Protein AF-A0A8D8LKY8-F1 (afdb_monomer_lite)

Foldseek 3Di:
DAEFEAAAPQLVCCVPPPDDDPVRYHYDDPVRDQLCRLVVQVVVCVVPVPDAYEYRYEQVSCVVNVVCLLVCLVVVPDHHYHYPYPQFSHRVQVCCVVPVVSPDDPGGHPPGDPVCVSCVVSVHDDDDDPDPVVVVVVVVDDDCPVVVPDDQPAAAEDQDEQVCVVVVLVVCLVSLHEYEYCYPDHDPVVVVSQVVSCVRHPYHYDPDVVVSLVVVVVCVVVCVVVCVVPDDDDDDDQPPCPPPPCPPPPSNVVVVVVVVVVVD

Structure (mmCIF, N/CA/C/O backbone):
data_AF-A0A8D8LKY8-F1
#
_entry.id   AF-A0A8D8LKY8-F1
#
loop_
_atom_site.group_PDB
_atom_site.id
_atom_site.type_symbol
_atom_site.label_atom_id
_atom_site.label_alt_id
_atom_site.label_comp_id
_atom_site.label_asym_id
_atom_site.label_entity_id
_atom_site.label_seq_id
_atom_site.pdbx_PDB_ins_code
_atom_site.Cartn_x
_atom_site.Cartn_y
_atom_site.Cartn_z
_atom_site.occupancy
_atom_site.B_iso_or_equiv
_atom_site.auth_seq_id
_atom_site.auth_comp_id
_atom_site.auth_asym_id
_atom_site.auth_atom_id
_atom_site.pdbx_PDB_model_num
ATOM 1 N N . MET A 1 1 ? -8.470 -10.002 8.553 1.00 77.50 1 MET A N 1
ATOM 2 C CA . MET A 1 1 ? -8.630 -8.814 7.687 1.00 77.50 1 MET A CA 1
ATOM 3 C C . MET A 1 1 ? -8.697 -9.350 6.279 1.00 77.50 1 MET A C 1
ATOM 5 O O . MET A 1 1 ? -7.936 -10.268 6.010 1.00 77.50 1 MET A O 1
ATOM 9 N N . PHE A 1 2 ? -9.614 -8.866 5.452 1.00 85.69 2 PHE A N 1
ATOM 10 C CA . PHE A 1 2 ? -9.678 -9.297 4.057 1.00 85.69 2 PHE A CA 1
ATOM 11 C C . PHE A 1 2 ? -8.857 -8.367 3.185 1.00 85.69 2 PHE A C 1
ATOM 13 O O . PHE A 1 2 ? -8.749 -7.172 3.475 1.00 85.69 2 PHE A O 1
ATOM 20 N N . ILE A 1 3 ? -8.289 -8.940 2.138 1.00 88.88 3 ILE A N 1
ATOM 21 C CA . ILE A 1 3 ? -7.486 -8.244 1.153 1.00 88.88 3 ILE A CA 1
ATOM 22 C C . ILE A 1 3 ? -8.145 -8.471 -0.186 1.00 88.88 3 ILE A C 1
ATOM 24 O O . ILE A 1 3 ? -8.463 -9.599 -0.555 1.00 88.88 3 ILE A O 1
ATOM 28 N N . THR A 1 4 ? -8.338 -7.375 -0.888 1.00 92.19 4 THR A N 1
ATOM 29 C CA . THR A 1 4 ? -8.791 -7.361 -2.267 1.00 92.19 4 THR A CA 1
ATOM 30 C C . THR A 1 4 ? -7.696 -6.746 -3.113 1.00 92.19 4 THR A C 1
ATOM 32 O O . THR A 1 4 ? -6.944 -5.886 -2.638 1.00 92.19 4 THR A O 1
ATOM 35 N N . THR A 1 5 ? -7.571 -7.216 -4.343 1.00 94.94 5 THR A N 1
ATOM 36 C CA . THR A 1 5 ? -6.607 -6.662 -5.288 1.00 94.94 5 THR A CA 1
ATOM 37 C C . THR A 1 5 ? -7.256 -6.448 -6.635 1.00 94.94 5 THR A C 1
ATOM 39 O O . THR A 1 5 ? -8.133 -7.208 -7.044 1.00 94.94 5 THR A O 1
ATOM 42 N N . ASP A 1 6 ? -6.800 -5.402 -7.308 1.00 96.62 6 ASP A N 1
ATOM 43 C CA . ASP A 1 6 ? -6.943 -5.289 -8.750 1.00 96.62 6 ASP A CA 1
ATOM 44 C C . ASP A 1 6 ? -5.876 -6.136 -9.463 1.00 96.62 6 ASP A C 1
ATOM 46 O O . ASP A 1 6 ? -5.170 -6.926 -8.834 1.00 96.62 6 ASP A O 1
ATOM 50 N N . VAL A 1 7 ? -5.778 -5.995 -10.784 1.00 96.31 7 VAL A N 1
ATOM 51 C CA . VAL A 1 7 ? -4.871 -6.780 -11.626 1.00 96.31 7 VAL A CA 1
ATOM 52 C C . VAL A 1 7 ? -3.692 -5.941 -12.108 1.00 96.31 7 VAL A C 1
ATOM 54 O O . VAL A 1 7 ? -3.860 -4.793 -12.524 1.00 96.31 7 VAL A O 1
ATOM 57 N N . GLY A 1 8 ? -2.488 -6.516 -12.033 1.00 91.44 8 GLY A N 1
ATOM 58 C CA . GLY A 1 8 ? -1.231 -5.894 -12.456 1.00 91.44 8 GLY A CA 1
ATOM 59 C C . GLY A 1 8 ? -0.054 -6.234 -11.536 1.00 91.44 8 GLY A C 1
ATOM 60 O O . GLY A 1 8 ? -0.109 -7.164 -10.739 1.00 91.44 8 GLY A O 1
ATOM 61 N N . GLN A 1 9 ? 1.034 -5.460 -11.598 1.00 85.00 9 GLN A N 1
ATOM 62 C CA . GLN A 1 9 ? 2.212 -5.694 -10.741 1.00 85.00 9 GLN A CA 1
ATOM 63 C C . GLN A 1 9 ? 1.884 -5.606 -9.243 1.00 85.00 9 GLN A C 1
ATOM 65 O O . GLN A 1 9 ? 2.374 -6.405 -8.448 1.00 85.00 9 GLN A O 1
ATOM 70 N N . HIS A 1 10 ? 1.010 -4.673 -8.856 1.00 81.81 10 HIS A N 1
ATOM 71 C CA . HIS A 1 10 ? 0.559 -4.513 -7.473 1.00 81.81 10 HIS A CA 1
ATOM 72 C C . HIS A 1 10 ? -0.128 -5.776 -6.924 1.00 81.81 10 HIS A C 1
ATOM 74 O O . HIS A 1 10 ? 0.041 -6.088 -5.748 1.00 81.81 10 HIS A O 1
ATOM 80 N N . GLN A 1 11 ? -0.842 -6.526 -7.771 1.00 92.25 11 GLN A N 1
ATOM 81 C CA . GLN A 1 11 ? -1.464 -7.810 -7.434 1.00 92.25 11 GLN A CA 1
ATOM 82 C C . GLN A 1 11 ? -0.403 -8.844 -7.048 1.00 92.25 11 GLN A C 1
ATOM 84 O O . GLN A 1 11 ? -0.504 -9.493 -6.008 1.00 92.25 11 GLN A O 1
ATOM 89 N N . MET A 1 12 ? 0.650 -8.955 -7.864 1.00 85.25 12 MET A N 1
ATOM 90 C CA . MET A 1 12 ? 1.754 -9.889 -7.632 1.00 85.25 12 MET A CA 1
ATOM 91 C C . MET A 1 12 ? 2.563 -9.497 -6.395 1.00 85.25 12 MET A C 1
ATOM 93 O O . MET A 1 12 ? 2.927 -10.355 -5.595 1.00 85.25 12 MET A O 1
ATOM 97 N N . PHE A 1 13 ? 2.797 -8.200 -6.180 1.00 79.19 13 PHE A N 1
ATOM 98 C CA . PHE A 1 13 ? 3.456 -7.718 -4.966 1.00 79.19 13 PHE A CA 1
ATOM 99 C C . PHE A 1 13 ? 2.623 -7.968 -3.711 1.00 79.19 13 PHE A C 1
ATOM 101 O O . PHE A 1 13 ? 3.180 -8.378 -2.694 1.00 79.19 13 PHE A O 1
ATOM 108 N N . ALA A 1 14 ? 1.303 -7.782 -3.775 1.00 75.75 14 ALA A N 1
ATOM 109 C CA . ALA A 1 14 ? 0.412 -8.138 -2.678 1.00 75.75 14 ALA A CA 1
ATOM 110 C C . ALA A 1 14 ? 0.494 -9.639 -2.364 1.00 75.75 14 ALA A C 1
ATOM 112 O O . ALA A 1 14 ? 0.669 -9.995 -1.203 1.00 75.75 14 ALA A O 1
ATOM 113 N N . ALA A 1 15 ? 0.445 -10.498 -3.387 1.00 81.56 15 ALA A N 1
ATOM 114 C CA . ALA A 1 15 ? 0.553 -11.948 -3.234 1.00 81.56 15 ALA A CA 1
ATOM 115 C C . ALA A 1 15 ? 1.904 -12.396 -2.648 1.00 81.56 15 ALA A C 1
ATOM 117 O O . ALA A 1 15 ? 1.945 -13.294 -1.813 1.00 81.56 15 ALA A O 1
ATOM 118 N N . LYS A 1 16 ? 3.008 -11.764 -3.066 1.00 75.06 16 LYS A N 1
ATOM 119 C CA . LYS A 1 16 ? 4.371 -12.157 -2.679 1.00 75.06 16 LYS A CA 1
ATOM 120 C C . LYS A 1 16 ? 4.791 -11.648 -1.301 1.00 75.06 16 LYS A C 1
ATOM 122 O O . LYS A 1 16 ? 5.491 -12.352 -0.582 1.00 75.06 16 LYS A O 1
ATOM 127 N N . TYR A 1 17 ? 4.430 -10.411 -0.957 1.00 71.25 17 TYR A N 1
ATOM 128 C CA . TYR A 1 17 ? 4.978 -9.729 0.223 1.00 71.25 17 TYR A CA 1
ATOM 129 C C . TYR A 1 17 ? 4.005 -9.619 1.392 1.00 71.25 17 TYR A C 1
ATOM 131 O O . TYR A 1 17 ? 4.436 -9.344 2.513 1.00 71.25 17 TYR A O 1
ATOM 139 N N . TYR A 1 18 ? 2.704 -9.799 1.166 1.00 57.59 18 TYR A N 1
ATOM 140 C CA . TYR A 1 18 ? 1.735 -9.756 2.248 1.00 57.59 18 TYR A CA 1
ATOM 141 C C . TYR A 1 18 ? 1.437 -11.166 2.752 1.00 57.59 18 TYR A C 1
ATOM 143 O O . TYR A 1 18 ? 0.961 -12.010 2.004 1.00 57.59 18 TYR A O 1
ATOM 151 N N . ASN A 1 19 ? 1.641 -11.405 4.047 1.00 62.03 19 ASN A N 1
ATOM 152 C CA . ASN A 1 19 ? 1.304 -12.689 4.650 1.00 62.03 19 ASN A CA 1
ATOM 153 C C . ASN A 1 19 ? -0.195 -12.726 5.003 1.00 62.03 19 ASN A C 1
ATOM 155 O O . ASN A 1 19 ? -0.637 -12.082 5.960 1.00 62.03 19 ASN A O 1
ATOM 159 N N . PHE A 1 20 ? -0.999 -13.426 4.203 1.00 66.12 20 PHE A N 1
ATOM 160 C CA . PHE A 1 20 ? -2.443 -13.569 4.403 1.00 66.12 20 PHE A CA 1
ATOM 161 C C . PHE A 1 20 ? -2.852 -15.033 4.561 1.00 66.12 20 PHE A C 1
ATOM 163 O O . PHE A 1 20 ? -2.254 -15.941 3.996 1.00 66.12 20 PHE A O 1
ATOM 170 N N . ASN A 1 21 ? -3.939 -15.264 5.299 1.00 71.44 21 ASN A N 1
ATOM 171 C CA . ASN A 1 21 ? -4.642 -16.541 5.225 1.00 71.44 21 ASN A CA 1
ATOM 172 C C . ASN A 1 21 ? -5.333 -16.623 3.853 1.00 71.44 21 ASN A C 1
ATOM 174 O O . ASN A 1 21 ? -6.034 -15.678 3.484 1.00 71.44 21 ASN A O 1
ATOM 178 N N . TYR A 1 22 ? -5.160 -17.725 3.118 1.00 63.38 22 TYR A N 1
ATOM 179 C CA . TYR A 1 22 ? -5.673 -17.904 1.752 1.00 63.38 22 TYR A CA 1
ATOM 180 C C . TYR A 1 22 ? -7.180 -17.626 1.627 1.00 63.38 22 TYR A C 1
ATOM 182 O O . TYR A 1 22 ? -7.622 -17.061 0.633 1.00 63.38 22 TYR A O 1
ATOM 190 N N . LYS A 1 23 ? -7.973 -17.904 2.674 1.00 74.00 23 LYS A N 1
ATOM 191 C CA . LYS A 1 23 ? -9.423 -17.612 2.701 1.00 74.00 23 LYS A CA 1
ATOM 192 C C . LYS A 1 23 ? -9.763 -16.116 2.743 1.00 74.00 23 LYS A C 1
ATOM 194 O O . LYS A 1 23 ? -10.928 -15.749 2.642 1.00 74.00 23 LYS A O 1
ATOM 199 N N . CYS A 1 24 ? -8.773 -15.252 2.967 1.00 84.31 24 CYS A N 1
ATOM 200 C CA . CYS A 1 24 ? -8.948 -13.810 3.126 1.00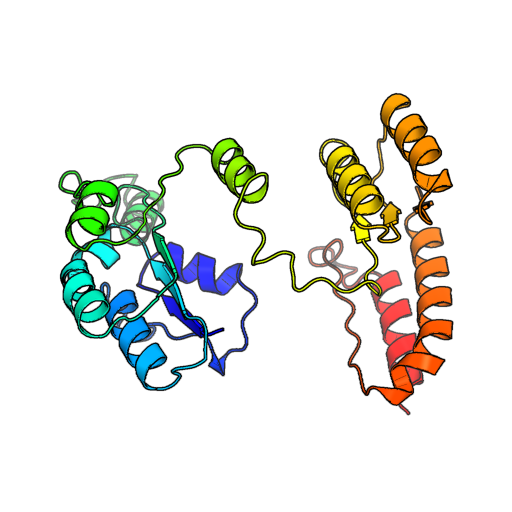 84.31 24 CYS A CA 1
ATOM 201 C C . CYS A 1 24 ? -8.407 -12.989 1.944 1.00 84.31 24 CYS A C 1
ATOM 203 O O . CYS A 1 24 ? -8.411 -11.761 2.044 1.00 84.31 24 CYS A O 1
ATOM 205 N N . PHE A 1 25 ? -7.936 -13.630 0.869 1.00 90.56 25 PHE A N 1
ATOM 206 C CA . PHE A 1 25 ? -7.368 -12.969 -0.307 1.00 90.56 25 PHE A CA 1
ATOM 207 C C . PHE A 1 25 ? -8.292 -13.140 -1.514 1.00 90.56 25 PHE A C 1
ATOM 209 O O . PHE A 1 25 ? -8.448 -14.240 -2.035 1.00 90.56 25 PHE A O 1
ATOM 216 N N . ILE A 1 26 ? -8.930 -12.048 -1.931 1.00 93.69 26 ILE A N 1
ATOM 217 C CA . ILE A 1 26 ? -9.862 -12.015 -3.058 1.00 93.69 26 ILE A CA 1
ATOM 218 C C . ILE A 1 26 ? -9.197 -11.260 -4.210 1.00 93.69 26 ILE A C 1
ATOM 220 O O . ILE A 1 26 ? -8.798 -10.102 -4.075 1.00 93.69 26 ILE A O 1
ATOM 224 N N . THR A 1 27 ? -9.056 -11.918 -5.354 1.00 94.75 27 THR A N 1
ATOM 225 C CA . THR A 1 27 ? -8.397 -11.353 -6.534 1.00 94.75 27 THR A CA 1
ATOM 226 C C . THR A 1 27 ? -8.970 -11.954 -7.813 1.00 94.75 27 THR A C 1
ATOM 228 O O . THR A 1 27 ? -9.423 -13.100 -7.800 1.00 94.75 27 THR A O 1
ATOM 231 N N . SER A 1 28 ? -8.935 -11.208 -8.920 1.00 94.50 28 SER A N 1
ATOM 232 C CA . SER A 1 28 ? -9.269 -11.753 -10.239 1.00 94.50 28 SER A CA 1
ATOM 233 C C . SER A 1 28 ? -8.040 -12.452 -10.823 1.00 94.50 28 SER A C 1
ATOM 235 O O . SER A 1 28 ? -7.107 -11.805 -11.295 1.00 94.50 28 SER A O 1
ATOM 237 N N . GLY A 1 29 ? -8.018 -13.783 -10.717 1.00 91.81 29 GLY A N 1
ATOM 238 C CA . GLY A 1 29 ? -6.932 -14.628 -11.222 1.00 91.81 29 GLY A CA 1
ATOM 239 C C . GLY A 1 29 ? -7.155 -15.065 -12.668 1.00 91.81 29 GLY A C 1
ATOM 240 O O . GLY A 1 29 ? -6.440 -14.626 -13.557 1.00 91.81 29 GLY A O 1
ATOM 241 N N . GLY A 1 30 ? -8.166 -15.911 -12.901 1.00 91.38 30 GLY A N 1
ATOM 242 C CA . GLY A 1 30 ? -8.372 -16.576 -14.196 1.00 91.38 30 GLY A CA 1
ATOM 243 C C . GLY A 1 30 ? -8.599 -15.621 -15.371 1.00 91.38 30 GLY A C 1
ATOM 244 O O . GLY A 1 30 ? -7.903 -15.722 -16.373 1.00 91.38 30 GLY A O 1
ATOM 245 N N . LEU A 1 31 ? -9.540 -14.676 -15.239 1.00 92.44 31 LEU A N 1
ATOM 246 C CA . LEU A 1 31 ? -9.812 -13.685 -16.290 1.00 92.44 31 LEU A CA 1
ATOM 247 C C . LEU A 1 31 ? -8.870 -12.471 -16.225 1.00 92.44 31 LEU A C 1
ATOM 249 O O . LEU A 1 31 ? -8.688 -11.784 -17.223 1.00 92.44 31 LEU A O 1
ATOM 253 N N . GLY A 1 32 ? -8.287 -12.176 -15.058 1.00 93.56 32 GLY A N 1
ATOM 254 C CA . GLY A 1 32 ? -7.401 -11.021 -14.900 1.00 93.56 32 GLY A CA 1
ATOM 255 C C . GLY A 1 32 ? -8.108 -9.671 -15.093 1.00 93.56 32 GLY A C 1
ATOM 256 O O . GLY A 1 32 ? -7.557 -8.750 -15.690 1.00 93.56 32 GLY A O 1
ATOM 257 N N . THR A 1 33 ? -9.327 -9.524 -14.574 1.00 93.94 33 THR A N 1
ATOM 258 C CA . THR A 1 33 ? -10.145 -8.309 -14.738 1.00 93.94 33 THR A CA 1
ATOM 259 C C . THR A 1 33 ? -9.615 -7.129 -13.917 1.00 93.94 33 THR A C 1
ATOM 261 O O . THR A 1 33 ? -9.701 -7.120 -12.688 1.00 93.94 33 THR A O 1
ATOM 264 N N . MET A 1 34 ? -9.115 -6.093 -14.589 1.00 97.12 34 MET A N 1
ATOM 265 C CA . MET A 1 34 ? -8.836 -4.795 -13.968 1.00 97.12 34 MET A CA 1
ATOM 266 C C . MET A 1 34 ? -10.146 -4.093 -13.552 1.00 97.12 34 MET A C 1
ATOM 268 O O . MET A 1 34 ? -11.171 -4.251 -14.210 1.00 97.12 34 MET A O 1
ATOM 272 N N . GLY A 1 35 ? -10.132 -3.342 -12.446 1.00 94.06 35 GLY A N 1
ATOM 273 C CA . GLY A 1 35 ? -11.328 -2.706 -11.873 1.00 94.06 35 GLY A CA 1
ATOM 274 C C . GLY A 1 35 ? -12.098 -3.599 -10.891 1.00 94.06 35 GLY A C 1
ATOM 275 O O . GLY A 1 35 ? -13.049 -3.151 -10.259 1.00 94.06 35 GLY A O 1
ATOM 276 N N . PHE A 1 36 ? -11.681 -4.852 -10.714 1.00 97.62 36 PHE A N 1
ATOM 277 C CA . PHE A 1 36 ? -12.286 -5.811 -9.792 1.00 97.62 36 PHE A CA 1
ATOM 278 C C . PHE A 1 36 ? -12.131 -5.433 -8.306 1.00 97.62 36 PHE A C 1
ATOM 280 O O . PHE A 1 36 ? -12.982 -5.765 -7.473 1.00 97.62 36 PHE A O 1
ATOM 287 N N . GLY A 1 37 ? -11.044 -4.756 -7.938 1.00 95.56 37 GLY A N 1
ATOM 288 C CA . GLY A 1 37 ? -10.624 -4.586 -6.548 1.00 95.56 37 GLY A CA 1
ATOM 289 C C . GLY A 1 37 ? -11.626 -3.821 -5.677 1.00 95.56 37 GLY A C 1
ATOM 290 O O . GLY A 1 37 ? -12.022 -4.307 -4.619 1.00 95.56 37 GLY A O 1
ATOM 291 N N . LEU A 1 38 ? -12.077 -2.642 -6.112 1.00 95.50 38 LEU A N 1
ATOM 292 C CA . LEU A 1 38 ? -13.026 -1.824 -5.342 1.00 95.50 38 LEU A CA 1
ATOM 293 C C . LEU A 1 38 ? -14.426 -2.455 -5.185 1.00 95.50 38 LEU A C 1
ATOM 295 O O . LEU A 1 38 ? -14.877 -2.575 -4.042 1.00 95.50 38 LEU A O 1
ATOM 299 N N . PRO A 1 39 ? -15.112 -2.909 -6.251 1.00 94.56 39 PRO A N 1
ATOM 300 C CA . PRO A 1 39 ? -16.414 -3.560 -6.104 1.00 94.56 39 PRO A CA 1
ATOM 301 C C . PRO A 1 39 ? -16.328 -4.866 -5.299 1.00 94.56 39 PRO A C 1
ATOM 303 O O . PRO A 1 39 ? -17.192 -5.128 -4.459 1.00 94.56 39 PRO A O 1
ATOM 306 N N . SER A 1 40 ? -15.258 -5.659 -5.453 1.00 96.31 40 SER A N 1
ATOM 307 C CA . SER A 1 40 ? -15.067 -6.854 -4.618 1.00 96.31 40 SER A CA 1
ATOM 308 C C . SER A 1 40 ? -14.860 -6.498 -3.141 1.00 96.31 40 SER A C 1
ATOM 310 O O . SER A 1 40 ? -15.435 -7.150 -2.269 1.00 96.31 40 SER A O 1
ATOM 312 N N . ALA A 1 41 ? -14.125 -5.424 -2.830 1.00 93.38 41 ALA A N 1
ATOM 313 C CA . ALA A 1 41 ? -13.951 -4.934 -1.462 1.00 93.38 41 ALA A CA 1
ATOM 314 C C . ALA A 1 41 ? -15.284 -4.539 -0.811 1.00 93.38 41 ALA A C 1
ATOM 316 O O . ALA A 1 41 ? -15.518 -4.857 0.360 1.00 93.38 41 ALA A O 1
ATOM 317 N N . ILE A 1 42 ? -16.165 -3.886 -1.574 1.00 93.81 42 ILE A N 1
ATOM 318 C CA . ILE A 1 42 ? -17.526 -3.529 -1.155 1.00 93.81 42 ILE A CA 1
ATOM 319 C C . ILE A 1 42 ? -18.335 -4.797 -0.861 1.00 93.81 42 ILE A C 1
ATOM 321 O O . ILE A 1 42 ? -18.881 -4.932 0.236 1.00 93.81 42 ILE A O 1
ATOM 325 N N . GLY A 1 43 ? -18.352 -5.763 -1.782 1.00 93.75 43 GLY A N 1
ATOM 326 C CA . GLY A 1 43 ? -19.068 -7.031 -1.600 1.00 93.75 43 GLY A CA 1
ATOM 327 C C . GLY A 1 43 ? -18.593 -7.808 -0.369 1.00 93.75 43 GLY A C 1
ATOM 328 O O . GLY A 1 43 ? -19.394 -8.212 0.478 1.00 93.75 43 GLY A O 1
ATOM 329 N N . VAL A 1 44 ? -17.275 -7.935 -0.190 1.00 92.31 44 VAL A N 1
ATOM 330 C CA . VAL A 1 44 ? -16.689 -8.599 0.984 1.00 92.31 44 VAL A CA 1
ATOM 331 C C . VAL A 1 44 ? -17.054 -7.859 2.269 1.00 92.31 44 VAL A C 1
ATOM 333 O O . VAL A 1 44 ? -17.319 -8.508 3.284 1.00 92.31 44 VAL A O 1
ATOM 336 N N . LYS A 1 45 ? -17.109 -6.520 2.251 1.00 88.44 45 LYS A N 1
ATOM 337 C CA . LYS A 1 45 ? -17.524 -5.723 3.412 1.00 88.44 45 LYS A CA 1
ATOM 338 C C . LYS A 1 45 ? -18.981 -5.971 3.790 1.00 88.44 45 LYS A C 1
ATOM 340 O O . LYS A 1 45 ? -19.259 -6.104 4.981 1.00 88.44 45 LYS A O 1
ATOM 345 N N . PHE A 1 46 ? -19.882 -6.070 2.817 1.00 90.69 46 PHE A N 1
ATOM 346 C CA . PHE A 1 46 ? -21.281 -6.419 3.072 1.00 90.69 46 PHE A CA 1
ATOM 347 C C . PHE A 1 46 ? -21.419 -7.815 3.681 1.00 90.69 46 PHE A C 1
ATOM 349 O O . PHE A 1 46 ? -22.100 -7.969 4.697 1.00 90.69 46 PHE A O 1
ATOM 356 N N . ALA A 1 47 ? -20.711 -8.804 3.128 1.00 92.69 47 ALA A N 1
ATOM 357 C CA . ALA A 1 47 ? -20.697 -10.167 3.658 1.00 92.69 47 ALA A CA 1
ATOM 358 C C . ALA A 1 47 ? -20.029 -10.261 5.045 1.00 92.69 47 ALA A C 1
ATOM 360 O O . ALA A 1 47 ? -20.367 -11.122 5.851 1.00 92.69 47 ALA A O 1
ATOM 361 N N . ASN A 1 48 ? -19.090 -9.359 5.354 1.00 87.50 48 ASN A N 1
ATOM 362 C CA . ASN A 1 48 ? -18.272 -9.393 6.567 1.00 87.50 48 ASN A CA 1
ATOM 363 C C . ASN A 1 48 ? -18.252 -8.038 7.292 1.00 87.50 48 ASN A C 1
ATOM 365 O O . ASN A 1 48 ? -17.187 -7.441 7.493 1.00 87.50 48 ASN A O 1
ATOM 369 N N . LYS A 1 49 ? -19.423 -7.566 7.741 1.00 80.56 49 LYS A N 1
ATOM 370 C CA . LYS A 1 49 ? -19.634 -6.216 8.312 1.00 80.56 49 LYS A CA 1
ATOM 371 C C . LYS A 1 49 ? -18.569 -5.786 9.334 1.00 80.56 49 LYS A C 1
ATOM 373 O O . LYS A 1 49 ? -18.043 -4.673 9.253 1.00 80.56 49 LYS A O 1
ATOM 378 N N . ASN A 1 50 ? -18.160 -6.686 10.232 1.00 82.25 50 ASN A N 1
ATOM 379 C CA . ASN A 1 50 ? -17.224 -6.384 11.329 1.00 82.25 50 ASN A CA 1
ATOM 380 C C . ASN A 1 50 ? -15.738 -6.515 10.959 1.00 82.25 50 ASN A C 1
ATOM 382 O O . ASN A 1 50 ? -14.857 -6.248 11.780 1.00 82.25 50 ASN A O 1
ATOM 386 N N . LYS A 1 51 ? -15.412 -6.947 9.738 1.00 80.56 51 LYS A N 1
ATOM 387 C CA . LYS A 1 51 ? -14.024 -7.158 9.319 1.00 80.56 51 LYS A CA 1
ATOM 388 C C . LYS A 1 51 ? -13.475 -5.907 8.632 1.00 80.56 51 LYS A C 1
ATOM 390 O O . LYS A 1 51 ? -14.188 -5.146 7.976 1.00 80.56 51 LYS A O 1
ATOM 395 N N . LYS A 1 52 ? -12.172 -5.682 8.817 1.00 79.06 52 LYS A N 1
ATOM 396 C CA . LYS A 1 52 ? -11.413 -4.672 8.068 1.00 79.06 52 LYS A CA 1
ATOM 397 C C . LYS A 1 52 ? -11.126 -5.201 6.663 1.00 79.06 52 LYS A C 1
ATOM 399 O O . LYS A 1 52 ? -10.803 -6.388 6.537 1.00 79.06 52 LYS A O 1
ATOM 404 N N . ILE A 1 53 ? -11.208 -4.315 5.674 1.00 80.62 53 ILE A N 1
ATOM 405 C CA . ILE A 1 53 ? -10.907 -4.591 4.268 1.00 80.62 53 ILE A CA 1
ATOM 406 C C . ILE A 1 53 ? -9.757 -3.688 3.834 1.00 80.62 53 ILE A C 1
ATOM 408 O O . ILE A 1 53 ? -9.794 -2.479 4.080 1.00 80.62 53 ILE A O 1
ATOM 412 N N . LEU A 1 54 ? -8.749 -4.293 3.215 1.00 85.00 54 LEU A N 1
ATOM 413 C CA . LEU A 1 54 ? -7.646 -3.620 2.547 1.00 85.00 54 LEU A CA 1
ATOM 414 C C . LEU A 1 54 ? -7.781 -3.865 1.042 1.00 85.00 54 LEU A C 1
ATOM 416 O O . LEU A 1 54 ? -7.837 -5.012 0.607 1.00 85.00 54 LEU A O 1
ATOM 420 N N . LEU A 1 55 ? -7.822 -2.800 0.254 1.00 89.81 55 LEU A N 1
ATOM 421 C CA . LEU A 1 55 ? -7.702 -2.853 -1.197 1.00 89.81 55 LEU A CA 1
ATOM 422 C C . LEU A 1 55 ? -6.288 -2.427 -1.583 1.00 89.81 55 LEU A C 1
ATOM 424 O O . LEU A 1 55 ? -5.890 -1.303 -1.281 1.00 89.81 55 LEU A O 1
ATOM 428 N N . ILE A 1 56 ? -5.543 -3.307 -2.250 1.00 88.12 56 ILE A N 1
ATOM 429 C CA . ILE A 1 56 ? -4.269 -2.965 -2.894 1.00 88.12 56 ILE A CA 1
ATOM 430 C C . ILE A 1 56 ? -4.526 -2.883 -4.397 1.00 88.12 56 ILE A C 1
ATOM 432 O O . ILE A 1 56 ? -4.856 -3.881 -5.033 1.00 88.12 56 ILE A O 1
ATOM 436 N N . THR A 1 57 ? -4.388 -1.692 -4.961 1.00 92.69 57 THR A N 1
ATOM 437 C CA . THR A 1 57 ? -4.716 -1.404 -6.361 1.00 92.69 57 THR A CA 1
ATOM 438 C C . THR A 1 57 ? -3.599 -0.606 -7.031 1.00 92.69 57 THR A C 1
ATOM 440 O O . THR A 1 57 ? -2.709 -0.077 -6.359 1.00 92.69 57 THR A O 1
ATOM 443 N N . GLY A 1 58 ? -3.633 -0.544 -8.357 1.00 89.31 58 GLY A N 1
ATOM 444 C CA . GLY A 1 58 ? -2.841 0.366 -9.177 1.00 89.31 58 GLY A CA 1
ATOM 445 C C . GLY A 1 58 ? -3.752 1.386 -9.844 1.00 89.31 58 GLY A C 1
ATOM 446 O O . GLY A 1 58 ? -4.950 1.163 -10.005 1.00 89.31 58 GLY A O 1
ATOM 447 N N . GLU A 1 59 ? -3.188 2.504 -10.263 1.00 88.25 59 GLU A N 1
ATOM 448 C CA . GLU A 1 59 ? -3.921 3.660 -10.762 1.00 88.25 59 GLU A CA 1
ATOM 449 C C . GLU A 1 59 ? -4.754 3.362 -12.010 1.00 88.25 59 GLU A C 1
ATOM 451 O O . GLU A 1 59 ? -5.902 3.797 -12.078 1.00 88.25 59 GLU A O 1
ATOM 456 N N . GLY A 1 60 ? -4.217 2.573 -12.949 1.00 90.44 60 GLY A N 1
ATOM 457 C CA . GLY A 1 60 ? -4.936 2.188 -14.163 1.00 90.44 60 GLY A CA 1
ATOM 458 C C . GLY A 1 60 ? -6.161 1.328 -13.857 1.00 90.44 60 GLY A C 1
ATOM 459 O O . GLY A 1 60 ? -7.231 1.560 -14.410 1.00 90.44 60 GLY A O 1
ATOM 460 N N . SER A 1 61 ? -6.032 0.380 -12.926 1.00 93.81 61 SER A N 1
ATOM 461 C CA . SER A 1 61 ? -7.140 -0.490 -12.520 1.00 93.81 61 SER A CA 1
ATOM 462 C C . SER A 1 61 ? -8.163 0.253 -11.666 1.00 93.81 61 SER A C 1
ATOM 464 O O . SER A 1 61 ? -9.362 0.125 -11.896 1.00 93.81 61 SER A O 1
ATOM 466 N N . PHE A 1 62 ? -7.709 1.084 -10.724 1.00 92.44 62 PHE A N 1
ATOM 467 C CA . PHE A 1 62 ? -8.597 1.879 -9.880 1.00 92.44 62 PHE A CA 1
ATOM 468 C C . PHE A 1 62 ? -9.467 2.829 -10.708 1.00 92.44 62 PHE A C 1
ATOM 470 O O . PHE A 1 62 ? -10.652 2.979 -10.424 1.00 92.44 62 PHE A O 1
ATOM 477 N N . GLN A 1 63 ? -8.905 3.431 -11.761 1.00 93.31 63 GLN A N 1
ATOM 478 C CA . GLN A 1 63 ? -9.638 4.335 -12.647 1.00 93.31 63 GLN A CA 1
ATOM 479 C C . GLN A 1 63 ? -10.824 3.665 -13.356 1.00 93.31 63 GLN A C 1
ATOM 481 O O . GLN A 1 63 ? -11.794 4.356 -13.655 1.00 93.31 63 GLN A O 1
ATOM 486 N N . MET A 1 64 ? -10.795 2.347 -13.579 1.00 95.25 64 MET A N 1
ATOM 487 C CA . MET A 1 64 ? -11.888 1.640 -14.259 1.00 95.25 64 MET A CA 1
ATOM 488 C C . MET A 1 64 ? -13.189 1.620 -13.452 1.00 95.25 64 MET A C 1
ATOM 490 O O . MET A 1 64 ? -14.265 1.634 -14.042 1.00 95.25 64 MET A O 1
ATOM 494 N N . MET A 1 65 ? -13.095 1.584 -12.116 1.00 96.25 65 MET A N 1
ATOM 495 C CA . MET A 1 65 ? -14.255 1.435 -11.225 1.00 96.25 65 MET A CA 1
ATOM 496 C C . MET A 1 65 ? -14.282 2.450 -10.069 1.00 96.25 65 MET A C 1
ATOM 498 O O . MET A 1 65 ? -14.943 2.234 -9.054 1.00 96.25 65 MET A O 1
ATOM 502 N N . MET A 1 66 ? -13.587 3.584 -10.194 1.00 93.69 66 MET A N 1
ATOM 503 C CA . MET A 1 66 ? -13.517 4.612 -9.141 1.00 93.69 66 MET A CA 1
ATOM 504 C C . MET A 1 66 ? -14.874 5.257 -8.797 1.00 93.69 66 MET A C 1
ATOM 506 O O . MET A 1 66 ? -15.028 5.816 -7.710 1.00 93.69 66 MET A O 1
ATOM 510 N N . GLN A 1 67 ? -15.871 5.165 -9.679 1.00 94.56 67 GLN A N 1
ATOM 511 C CA . GLN A 1 67 ? -17.249 5.605 -9.435 1.00 94.56 67 GLN A CA 1
ATOM 512 C C . GLN A 1 67 ? -17.912 4.881 -8.251 1.00 94.56 67 GLN A C 1
ATOM 514 O O . GLN A 1 67 ? -18.793 5.451 -7.608 1.00 94.56 67 GLN A O 1
ATOM 519 N N . GLU A 1 68 ? -17.430 3.692 -7.874 1.00 95.31 68 GLU A N 1
ATOM 520 C CA . GLU A 1 68 ? -17.909 2.933 -6.706 1.00 95.31 68 GLU A CA 1
ATOM 521 C C . GLU A 1 68 ? -17.550 3.585 -5.356 1.00 95.31 68 GLU A C 1
ATOM 523 O O . GLU A 1 68 ? -18.030 3.174 -4.295 1.00 95.31 68 GLU A O 1
ATOM 528 N N . LEU A 1 69 ? -16.758 4.664 -5.362 1.00 92.38 69 LEU A N 1
ATOM 529 C CA . LEU A 1 69 ? -16.648 5.556 -4.205 1.00 92.38 69 LEU A CA 1
ATOM 530 C C . LEU A 1 69 ? -18.018 6.147 -3.820 1.00 92.38 69 LEU A C 1
ATOM 532 O O . LEU A 1 69 ? -18.280 6.344 -2.631 1.00 92.38 69 LEU A O 1
ATOM 536 N N . SER A 1 70 ? -18.918 6.368 -4.787 1.00 94.88 70 SER A N 1
ATOM 537 C CA . SER A 1 70 ? -20.303 6.781 -4.520 1.00 94.88 70 SER A CA 1
ATOM 538 C C . SER A 1 70 ? -21.054 5.732 -3.693 1.00 94.88 70 SER A C 1
ATOM 540 O O . SER A 1 70 ? -21.600 6.062 -2.639 1.00 94.88 70 SER A O 1
ATOM 542 N N . THR A 1 71 ? -20.964 4.459 -4.084 1.00 92.06 71 THR A N 1
ATOM 543 C CA . THR A 1 71 ? -21.502 3.303 -3.358 1.00 92.06 71 THR A CA 1
ATOM 544 C C . THR A 1 71 ? -20.928 3.233 -1.946 1.00 92.06 71 THR A C 1
ATOM 546 O O . THR A 1 71 ? -21.669 3.106 -0.968 1.00 92.06 71 THR A O 1
ATOM 549 N N . CYS A 1 72 ? -19.610 3.403 -1.797 1.00 91.00 72 CYS A N 1
ATOM 550 C CA . CYS A 1 72 ? -18.978 3.414 -0.478 1.00 91.00 72 CYS A CA 1
ATOM 551 C C . CYS A 1 72 ? -19.556 4.514 0.422 1.00 91.00 72 CYS A C 1
ATOM 553 O O . CYS A 1 72 ? -19.813 4.277 1.603 1.00 91.00 72 CYS A O 1
ATOM 555 N N . LYS A 1 73 ? -19.795 5.707 -0.132 1.00 87.56 73 LYS A N 1
ATOM 556 C CA . LYS A 1 73 ? -20.366 6.845 0.597 1.00 87.56 73 LYS A CA 1
ATOM 557 C C . LYS A 1 73 ? -21.818 6.583 0.989 1.00 87.56 73 LYS A C 1
ATOM 559 O O . LYS A 1 73 ? -22.166 6.741 2.158 1.00 87.56 73 LYS A O 1
ATOM 564 N N . GLN A 1 74 ? -22.641 6.153 0.035 1.00 94.44 74 GLN A N 1
ATOM 565 C CA . GLN A 1 74 ? -24.069 5.891 0.224 1.00 94.44 74 GLN A CA 1
ATOM 566 C C . GLN A 1 74 ? -24.318 4.857 1.324 1.00 94.44 74 GLN A C 1
ATOM 568 O O . GLN A 1 74 ? -25.163 5.065 2.194 1.00 94.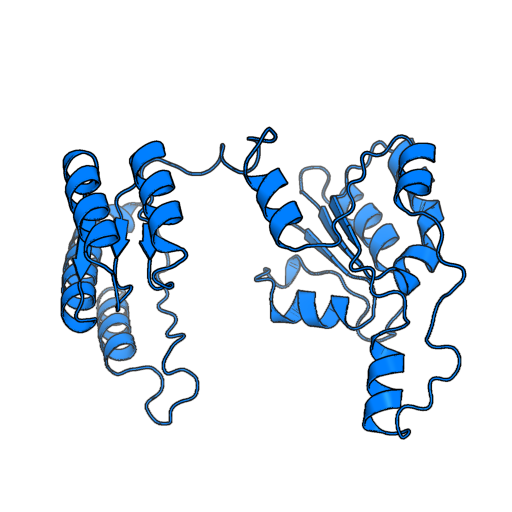44 74 GLN A O 1
ATOM 573 N N . TYR A 1 75 ? -23.529 3.783 1.338 1.00 90.56 75 TYR A N 1
ATOM 574 C CA . TYR A 1 75 ? -23.676 2.692 2.304 1.00 90.56 75 TYR A CA 1
ATOM 575 C C . TYR A 1 75 ? -22.744 2.802 3.517 1.00 90.56 75 TYR A C 1
ATOM 577 O O . TYR A 1 75 ? -22.676 1.873 4.322 1.00 90.56 75 TYR A O 1
ATOM 585 N N . LYS A 1 76 ? -22.036 3.930 3.680 1.00 86.50 76 LYS A N 1
ATOM 586 C CA . LYS A 1 76 ? -21.102 4.186 4.795 1.00 86.50 76 LYS A CA 1
ATOM 587 C C . LYS A 1 76 ? -20.060 3.067 4.962 1.00 86.50 76 LYS A C 1
ATOM 589 O O . LYS A 1 76 ? -19.747 2.626 6.070 1.00 86.50 76 LYS A O 1
ATOM 594 N N . ILE A 1 77 ? -19.532 2.584 3.841 1.00 86.50 77 ILE A N 1
ATOM 595 C CA . ILE A 1 77 ? -18.550 1.506 3.779 1.00 86.50 77 ILE A CA 1
ATOM 596 C C . ILE A 1 77 ? -17.139 2.074 3.890 1.00 86.50 77 ILE A C 1
ATOM 598 O O . ILE A 1 77 ? -16.674 2.836 3.047 1.00 86.50 77 ILE A O 1
ATOM 602 N N . ASN A 1 78 ? -16.433 1.624 4.926 1.00 80.56 78 ASN A N 1
ATOM 603 C CA . ASN A 1 78 ? -15.046 1.998 5.172 1.00 80.56 78 ASN A CA 1
ATOM 604 C C . ASN A 1 78 ? -14.099 0.907 4.657 1.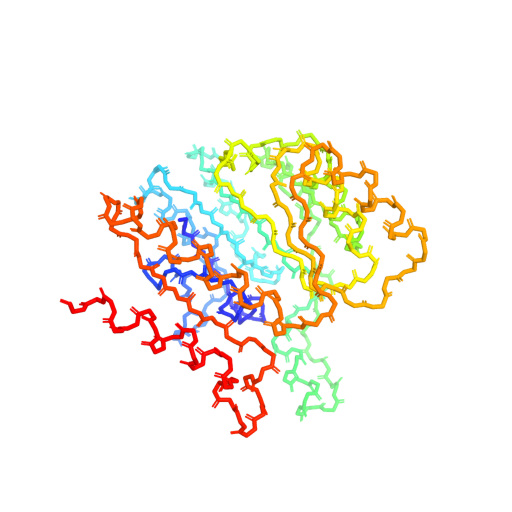00 80.56 78 ASN A C 1
ATOM 606 O O . ASN A 1 78 ? -14.025 -0.184 5.238 1.00 80.56 78 ASN A O 1
ATOM 610 N N . ILE A 1 79 ? -13.352 1.229 3.600 1.00 83.00 79 ILE A N 1
ATOM 611 C CA . ILE A 1 79 ? -12.300 0.394 3.006 1.00 83.00 79 ILE A CA 1
ATOM 612 C C . ILE A 1 79 ? -10.981 1.167 3.078 1.00 83.00 79 ILE A C 1
ATOM 614 O O . ILE A 1 79 ? -10.930 2.354 2.759 1.00 83.00 79 ILE A O 1
ATOM 618 N N . LEU A 1 80 ? -9.904 0.502 3.501 1.00 82.75 80 LEU A N 1
ATOM 619 C CA . LEU A 1 80 ? -8.562 1.070 3.406 1.00 82.75 80 LEU A CA 1
ATOM 620 C C . LEU A 1 80 ? -8.027 0.816 1.996 1.00 82.75 80 LEU A C 1
ATOM 622 O O . LEU A 1 80 ? -7.815 -0.337 1.634 1.00 82.75 80 LEU A O 1
ATOM 626 N N . ILE A 1 81 ? -7.803 1.874 1.220 1.00 84.25 81 ILE A N 1
ATOM 627 C CA . ILE A 1 81 ? -7.322 1.777 -0.163 1.00 84.25 81 ILE A CA 1
ATOM 628 C C . ILE A 1 81 ? -5.848 2.183 -0.219 1.00 84.25 81 ILE A C 1
ATOM 630 O O . ILE A 1 81 ? -5.479 3.284 0.190 1.00 84.25 81 ILE A O 1
ATOM 634 N N . VAL A 1 82 ? -5.011 1.295 -0.748 1.00 83.75 82 VAL A N 1
ATOM 635 C CA . VAL A 1 82 ? -3.606 1.544 -1.075 1.00 83.75 82 VAL A CA 1
ATOM 636 C C . VAL A 1 82 ? -3.477 1.515 -2.591 1.00 83.75 82 VAL A C 1
ATOM 638 O O . VAL A 1 82 ? -3.495 0.450 -3.201 1.00 83.75 82 VAL A O 1
ATOM 641 N N . ASN A 1 83 ? -3.363 2.700 -3.186 1.00 83.81 83 ASN A N 1
ATOM 642 C CA . ASN A 1 83 ? -3.151 2.868 -4.619 1.00 83.81 83 ASN A CA 1
ATOM 643 C C . ASN A 1 83 ? -1.652 3.058 -4.905 1.00 83.81 83 ASN A C 1
ATOM 645 O O . ASN A 1 83 ? -1.065 4.073 -4.516 1.00 83.81 83 ASN A O 1
ATOM 649 N N . LEU A 1 84 ? -1.035 2.073 -5.556 1.00 83.69 84 LEU A N 1
ATOM 650 C CA . LEU A 1 84 ? 0.362 2.096 -5.982 1.00 83.69 84 LEU A CA 1
ATOM 651 C C . LEU A 1 84 ? 0.477 2.789 -7.342 1.00 83.69 84 LEU A C 1
ATOM 653 O O . LEU A 1 84 ? 0.605 2.127 -8.363 1.00 83.69 84 LEU A O 1
ATOM 657 N N . ASN A 1 85 ? 0.431 4.121 -7.321 1.00 83.31 85 ASN A N 1
ATOM 658 C CA . ASN A 1 85 ? 0.450 4.946 -8.526 1.00 83.31 85 ASN A CA 1
ATOM 659 C C . ASN A 1 85 ? 1.853 5.016 -9.157 1.00 83.31 85 ASN A C 1
ATOM 661 O O . ASN A 1 85 ? 2.702 5.767 -8.665 1.00 83.31 85 ASN A O 1
ATOM 665 N N . ASN A 1 86 ? 2.088 4.264 -10.237 1.00 83.94 86 ASN A N 1
ATOM 666 C CA . ASN A 1 86 ? 3.338 4.304 -11.011 1.00 83.94 86 ASN A CA 1
ATOM 667 C C . ASN A 1 86 ? 3.209 5.016 -12.377 1.00 83.94 86 ASN A C 1
ATOM 669 O O . ASN A 1 86 ? 4.175 5.056 -13.139 1.00 83.94 86 ASN A O 1
ATOM 673 N N . GLN A 1 87 ? 2.047 5.621 -12.640 1.00 85.25 87 GLN A N 1
ATOM 674 C CA . GLN A 1 87 ? 1.680 6.355 -13.856 1.00 85.25 87 GLN A CA 1
ATOM 675 C C . GLN A 1 87 ? 1.729 5.525 -15.155 1.00 85.25 87 GLN A C 1
ATOM 677 O O . GLN A 1 87 ? 1.930 6.060 -16.250 1.00 85.25 87 GLN A O 1
ATOM 682 N N . SER A 1 88 ? 1.543 4.210 -15.056 1.00 86.31 88 SER A N 1
ATOM 683 C CA . SER A 1 88 ? 1.582 3.282 -16.179 1.00 86.31 88 SER A CA 1
ATOM 684 C C . SER A 1 88 ? 0.742 2.017 -15.959 1.00 86.31 88 SER A C 1
ATOM 686 O O . SER A 1 88 ? 0.482 1.552 -14.852 1.00 86.31 88 SER A O 1
ATOM 688 N N . LEU A 1 89 ? 0.400 1.343 -17.051 1.00 91.00 89 LEU A N 1
ATOM 689 C CA . LEU A 1 89 ? -0.010 -0.057 -17.041 1.00 91.00 89 LEU A CA 1
ATOM 690 C C . LEU A 1 89 ? 1.221 -0.937 -16.782 1.00 91.00 89 LEU A C 1
ATOM 692 O O . LEU A 1 89 ? 1.721 -1.609 -17.682 1.00 91.00 89 LEU A O 1
ATOM 696 N N . GLY A 1 90 ? 1.729 -0.915 -15.545 1.00 86.56 90 GLY A N 1
ATOM 697 C CA . GLY A 1 90 ? 3.060 -1.423 -15.190 1.00 86.56 90 GLY A CA 1
ATOM 698 C C . GLY A 1 90 ? 3.349 -2.863 -15.625 1.00 86.56 90 GLY A C 1
ATOM 699 O O . GLY A 1 90 ? 4.455 -3.153 -16.065 1.00 86.56 90 GLY A O 1
ATOM 700 N N . MET A 1 91 ? 2.354 -3.757 -15.580 1.00 88.25 91 MET A N 1
ATOM 701 C CA . MET A 1 91 ? 2.522 -5.138 -16.060 1.00 88.25 91 MET A CA 1
ATOM 702 C C . MET A 1 91 ? 2.738 -5.190 -17.581 1.00 88.25 91 MET A C 1
ATOM 704 O O . MET A 1 91 ? 3.653 -5.856 -18.049 1.00 88.25 91 MET A O 1
ATOM 708 N N . VAL A 1 92 ? 1.943 -4.444 -18.358 1.00 92.50 92 VAL A N 1
ATOM 709 C CA . VAL A 1 92 ? 2.098 -4.344 -19.821 1.00 92.50 92 VAL A CA 1
ATOM 710 C C . VAL A 1 92 ? 3.427 -3.679 -20.170 1.00 92.50 92 VAL A C 1
ATOM 712 O O . VAL A 1 92 ? 4.155 -4.159 -21.037 1.00 92.50 92 VAL A O 1
ATOM 715 N N . LYS A 1 93 ? 3.773 -2.604 -19.454 1.00 89.62 93 LYS A N 1
ATOM 716 C CA . LYS A 1 93 ? 5.045 -1.899 -19.612 1.00 89.62 93 LYS A CA 1
ATOM 717 C C . LYS A 1 93 ? 6.240 -2.827 -19.369 1.00 89.62 93 LYS A C 1
ATOM 719 O O . LYS A 1 93 ? 7.144 -2.852 -20.192 1.00 89.62 93 LYS A O 1
ATOM 724 N N . GLN A 1 94 ? 6.219 -3.636 -18.311 1.00 87.69 94 GLN A N 1
ATOM 725 C CA . GLN A 1 94 ? 7.286 -4.600 -18.023 1.00 87.69 94 GLN A CA 1
ATOM 726 C C . GLN A 1 94 ? 7.490 -5.596 -19.173 1.00 87.69 94 GLN A C 1
ATOM 728 O O . GLN A 1 94 ? 8.622 -5.859 -19.568 1.00 87.69 94 GLN A O 1
ATOM 733 N N . TRP A 1 95 ? 6.410 -6.123 -19.756 1.00 90.38 95 TRP A N 1
ATOM 734 C CA . TRP A 1 95 ? 6.515 -6.995 -20.930 1.00 90.38 95 TRP A CA 1
ATOM 735 C C . TRP A 1 95 ? 7.075 -6.262 -22.156 1.00 90.38 95 TRP A C 1
ATOM 737 O O . TRP A 1 95 ? 7.859 -6.839 -22.908 1.00 90.38 95 TRP A O 1
ATOM 747 N N . GLN A 1 96 ? 6.723 -4.987 -22.346 1.00 91.06 96 GLN A N 1
ATOM 748 C CA . GLN A 1 96 ? 7.292 -4.136 -23.399 1.00 91.06 96 GLN A CA 1
ATOM 749 C C . GLN A 1 96 ? 8.797 -3.889 -23.214 1.00 91.06 96 GLN A C 1
ATOM 751 O O . GLN A 1 96 ? 9.542 -3.889 -24.195 1.00 91.06 96 GLN A O 1
ATOM 756 N N . GLU A 1 97 ? 9.259 -3.724 -21.976 1.00 89.62 97 GLU A N 1
ATOM 757 C CA . GLU A 1 97 ? 10.686 -3.586 -21.655 1.00 89.62 97 GLU A CA 1
ATOM 758 C C . GLU A 1 97 ? 11.447 -4.877 -21.962 1.00 89.62 97 GLU A C 1
ATOM 760 O O . GLU A 1 97 ? 12.430 -4.854 -22.701 1.00 89.62 97 GLU A O 1
ATOM 765 N N . LEU A 1 98 ? 10.945 -6.010 -21.462 1.00 91.94 98 LEU A N 1
ATOM 766 C CA . LEU A 1 98 ? 11.604 -7.310 -21.595 1.00 91.94 98 LEU A CA 1
ATOM 767 C C . LEU A 1 98 ? 11.646 -7.811 -23.042 1.00 91.94 98 LEU A C 1
ATOM 769 O O . LEU A 1 98 ? 12.672 -8.326 -23.481 1.00 91.94 98 LEU A O 1
ATOM 773 N N . ASN A 1 99 ? 10.552 -7.646 -23.791 1.00 94.75 99 ASN A N 1
ATOM 774 C CA . ASN A 1 99 ? 10.379 -8.341 -25.071 1.00 94.75 99 ASN A CA 1
ATOM 775 C C . ASN A 1 99 ? 10.330 -7.416 -26.290 1.00 94.75 99 ASN A C 1
ATOM 777 O O . ASN A 1 99 ? 10.470 -7.885 -27.416 1.00 94.75 99 ASN A O 1
ATOM 781 N N . TYR A 1 100 ? 10.133 -6.111 -26.098 1.00 92.50 100 TYR A N 1
ATOM 782 C CA . TYR A 1 100 ? 9.876 -5.176 -27.199 1.00 92.50 100 TYR A CA 1
ATOM 783 C C . TYR A 1 100 ? 10.844 -3.990 -27.213 1.00 92.50 100 TYR A C 1
ATOM 785 O O . TYR A 1 100 ? 10.501 -2.918 -27.710 1.00 92.50 100 TYR A O 1
ATOM 793 N N . LYS A 1 101 ? 12.074 -4.177 -26.711 1.00 92.31 101 LYS A N 1
ATOM 794 C CA . LYS A 1 101 ? 13.159 -3.174 -26.749 1.00 92.31 101 LYS A CA 1
ATOM 795 C C . LYS A 1 101 ? 12.721 -1.812 -26.194 1.00 92.31 101 LYS A C 1
ATOM 797 O O . LYS A 1 101 ? 13.007 -0.776 -26.792 1.00 92.31 101 LYS A O 1
ATOM 802 N N . ASN A 1 102 ? 11.981 -1.816 -25.085 1.00 90.19 102 ASN A N 1
ATOM 803 C CA . ASN A 1 102 ? 11.451 -0.604 -24.447 1.00 90.19 102 ASN A CA 1
ATOM 804 C C . ASN A 1 102 ? 10.511 0.227 -25.347 1.00 90.19 102 ASN A C 1
ATOM 806 O O . ASN A 1 102 ? 10.357 1.432 -25.150 1.00 90.19 102 ASN A O 1
ATOM 810 N N . ARG A 1 103 ? 9.866 -0.387 -26.348 1.00 93.56 103 ARG A N 1
ATOM 811 C CA . ARG A 1 103 ? 8.839 0.279 -27.162 1.00 93.56 103 ARG A CA 1
ATOM 812 C C . ARG A 1 103 ? 7.520 0.324 -26.402 1.00 93.56 103 ARG A C 1
ATOM 814 O O . ARG A 1 103 ? 6.725 -0.615 -26.437 1.00 93.56 103 ARG A O 1
ATOM 821 N N . TYR A 1 104 ? 7.279 1.446 -25.738 1.00 92.38 104 TYR A N 1
ATOM 822 C CA . TYR A 1 104 ? 6.060 1.665 -24.969 1.00 92.38 104 TYR A CA 1
ATOM 823 C C . TYR A 1 104 ? 4.886 2.039 -25.878 1.00 92.38 104 TYR A C 1
ATOM 825 O O . TYR A 1 104 ? 4.768 3.182 -26.315 1.00 92.38 104 TYR A O 1
ATOM 833 N N . SER A 1 105 ? 3.998 1.085 -26.161 1.00 94.25 105 SER A N 1
ATOM 834 C CA . SER A 1 105 ? 2.757 1.349 -26.897 1.00 94.25 105 SER A CA 1
ATOM 835 C C . SER A 1 105 ? 1.598 1.488 -25.918 1.00 94.25 105 SER A C 1
ATOM 837 O O . SER A 1 105 ? 1.175 0.490 -25.333 1.00 94.25 105 SER A O 1
ATOM 839 N N . HIS A 1 106 ? 1.125 2.723 -25.718 1.00 93.44 106 HIS A N 1
ATOM 840 C CA . HIS A 1 106 ? -0.080 3.066 -24.942 1.00 93.44 106 HIS A CA 1
ATOM 841 C C . HIS A 1 106 ? -0.139 2.479 -23.516 1.00 93.44 106 HIS A C 1
ATOM 843 O O . HIS A 1 106 ? -1.210 2.267 -22.958 1.00 93.44 106 HIS A O 1
ATOM 849 N N . SER A 1 107 ? 1.021 2.226 -22.907 1.00 87.94 107 SER A N 1
ATOM 850 C CA . SER A 1 107 ? 1.146 1.720 -21.537 1.00 87.94 107 SER A CA 1
ATOM 851 C C . SER A 1 107 ? 1.382 2.825 -20.505 1.00 87.94 107 SER A C 1
ATOM 853 O O . SER A 1 107 ? 1.408 2.539 -19.313 1.00 87.94 107 SER A O 1
ATOM 855 N N . TYR A 1 108 ? 1.513 4.083 -20.931 1.00 86.06 108 TYR A N 1
ATOM 856 C CA . TYR A 1 108 ? 1.508 5.254 -20.050 1.00 86.06 108 TYR A CA 1
ATOM 857 C C . TYR A 1 108 ? 0.122 5.877 -19.988 1.00 86.06 108 TYR A C 1
ATOM 859 O O . TYR A 1 108 ? -0.602 5.895 -20.983 1.00 86.06 108 TYR A O 1
ATOM 867 N N . ILE A 1 109 ? -0.225 6.427 -18.826 1.00 78.75 109 ILE A N 1
ATOM 868 C CA . ILE A 1 109 ? -1.537 7.028 -18.598 1.00 78.75 109 ILE A CA 1
ATOM 869 C C . ILE A 1 109 ? -1.339 8.492 -18.208 1.00 78.75 109 ILE A C 1
ATOM 871 O O . ILE A 1 109 ? -1.222 8.838 -17.037 1.00 78.75 109 ILE A O 1
ATOM 875 N N . ASN A 1 110 ? -1.310 9.374 -19.206 1.00 82.94 110 ASN A N 1
ATOM 876 C CA . ASN A 1 110 ? -1.170 10.819 -18.975 1.00 82.94 110 ASN A CA 1
ATOM 877 C C . ASN A 1 110 ? -2.473 11.469 -18.478 1.00 82.94 110 ASN A C 1
ATOM 879 O O . ASN A 1 110 ? -2.458 12.589 -17.976 1.00 82.94 110 ASN A O 1
ATOM 883 N N . SER A 1 111 ? -3.602 10.773 -18.612 1.00 86.44 111 SER A N 1
ATOM 884 C CA . SER A 1 111 ? -4.947 11.251 -18.281 1.00 86.44 111 SER A CA 1
ATOM 885 C C . SER A 1 111 ? -5.413 10.872 -16.868 1.00 86.44 111 SER A C 1
ATOM 887 O O . SER A 1 111 ? -6.608 10.937 -16.577 1.00 86.44 111 SER A O 1
ATOM 889 N N . LEU A 1 112 ? -4.496 10.467 -15.980 1.00 86.19 112 LEU A N 1
ATOM 890 C CA . LEU A 1 112 ? -4.844 10.092 -14.608 1.00 86.19 112 LEU A CA 1
ATOM 891 C C . LEU A 1 112 ? -5.449 11.283 -13.847 1.00 86.19 112 LEU A C 1
ATOM 893 O O . LEU A 1 112 ? -4.873 12.377 -13.845 1.00 86.19 112 LEU A O 1
ATOM 897 N N . PRO A 1 113 ? -6.569 11.090 -13.129 1.00 86.81 113 PRO A N 1
ATOM 898 C CA . PRO A 1 113 ? -7.136 12.145 -12.312 1.00 86.81 113 PRO A CA 1
ATOM 899 C C . PRO A 1 113 ? -6.258 12.417 -11.087 1.00 86.81 113 PRO A C 1
ATOM 901 O O . PRO A 1 113 ? -5.511 11.569 -10.591 1.00 86.81 113 PRO A O 1
ATOM 904 N N . ASN A 1 114 ? -6.423 13.602 -10.502 1.00 89.31 114 ASN A N 1
ATOM 905 C CA . ASN A 1 114 ? -5.891 13.855 -9.171 1.00 89.31 114 ASN A CA 1
ATOM 906 C C . ASN A 1 114 ? -6.705 13.055 -8.140 1.00 89.31 114 ASN A C 1
ATOM 908 O O . ASN A 1 114 ? -7.747 13.515 -7.668 1.00 89.31 114 ASN A O 1
ATOM 912 N N . PHE A 1 115 ? -6.214 11.870 -7.768 1.00 81.94 115 PHE A N 1
ATOM 913 C CA . PHE A 1 115 ? -6.908 10.975 -6.837 1.00 81.94 115 PHE A CA 1
ATOM 914 C C . PHE A 1 115 ? -7.228 11.630 -5.489 1.00 81.94 115 PHE A C 1
ATOM 916 O O . PHE A 1 115 ? -8.269 11.344 -4.913 1.00 81.94 115 PHE A O 1
ATOM 923 N N . LYS A 1 116 ? -6.399 12.558 -4.994 1.00 80.81 116 LYS A N 1
ATOM 924 C CA . LYS A 1 116 ? -6.705 13.287 -3.754 1.00 80.81 116 LYS A CA 1
ATOM 925 C C . LYS A 1 116 ? -7.960 14.147 -3.908 1.00 80.81 116 LYS A C 1
ATOM 927 O O . LYS A 1 116 ? -8.849 14.085 -3.064 1.00 80.81 116 LYS A O 1
ATOM 932 N N . LYS A 1 117 ? -8.050 14.931 -4.989 1.00 89.94 117 LYS A N 1
ATOM 933 C CA . LYS A 1 117 ? -9.245 15.739 -5.288 1.00 89.94 117 LYS A CA 1
ATOM 934 C C . LYS A 1 117 ? -10.476 14.854 -5.510 1.00 89.94 117 LYS A C 1
ATOM 936 O O . LYS A 1 117 ? -11.538 15.183 -4.997 1.00 89.94 117 LYS A O 1
ATOM 941 N N . LEU A 1 118 ? -10.309 13.724 -6.200 1.00 88.75 118 LEU A N 1
ATOM 942 C CA . LEU A 1 118 ? -11.371 12.743 -6.427 1.00 88.75 118 LEU A CA 1
ATOM 943 C C . LEU A 1 118 ? -11.900 12.143 -5.115 1.00 88.75 118 LEU A C 1
ATOM 945 O O . LEU A 1 118 ? -13.096 12.170 -4.875 1.00 88.75 118 LEU A O 1
ATOM 949 N N . LEU A 1 119 ? -11.041 11.623 -4.231 1.00 84.62 119 LEU A N 1
ATOM 950 C CA . LEU A 1 119 ? -11.513 11.075 -2.951 1.00 84.62 119 LEU A CA 1
ATOM 951 C C . LEU A 1 119 ? -12.176 12.157 -2.086 1.00 84.62 119 LEU A C 1
ATOM 953 O O . LEU A 1 119 ? -13.200 11.897 -1.454 1.00 84.62 119 LEU A O 1
ATOM 957 N N . ASN A 1 120 ? -11.639 13.379 -2.108 1.00 83.56 120 ASN A N 1
ATOM 958 C CA . ASN A 1 120 ? -12.219 14.501 -1.379 1.00 83.56 120 ASN A CA 1
ATOM 959 C C . ASN A 1 120 ? -13.617 14.884 -1.895 1.00 83.56 120 ASN A C 1
ATOM 961 O O . ASN A 1 120 ? -14.455 15.241 -1.073 1.00 83.56 120 ASN A O 1
ATOM 965 N N . SER A 1 121 ? -13.911 14.783 -3.201 1.00 93.00 121 SER A N 1
ATOM 966 C CA . SER A 1 121 ? -15.260 15.080 -3.725 1.00 93.00 121 SER A CA 1
ATOM 967 C C . SER A 1 121 ? -16.320 14.099 -3.208 1.00 93.00 121 SER A C 1
ATOM 969 O O . SER A 1 121 ? -17.489 14.454 -3.053 1.00 93.00 121 SER A O 1
ATOM 971 N N . TYR A 1 122 ? -15.908 12.883 -2.842 1.00 85.88 122 TYR A N 1
ATOM 972 C CA . TYR A 1 122 ? -16.753 11.899 -2.165 1.00 85.88 122 TYR A CA 1
ATOM 973 C C . TYR A 1 122 ? -16.737 12.016 -0.629 1.00 85.88 122 TYR A C 1
ATOM 975 O O . TYR A 1 122 ? -17.411 11.236 0.039 1.00 85.88 122 TYR A O 1
ATOM 983 N N . ASN A 1 123 ? -16.069 13.021 -0.052 1.00 82.44 123 ASN A N 1
ATOM 984 C CA . ASN A 1 123 ? -15.853 13.207 1.392 1.00 82.44 123 ASN A CA 1
ATOM 985 C C . ASN A 1 123 ? -15.003 12.104 2.056 1.00 82.44 123 ASN A C 1
ATOM 987 O O . ASN A 1 123 ? -15.156 11.840 3.250 1.00 82.44 123 ASN A O 1
ATOM 991 N N . PHE A 1 124 ? -14.091 11.467 1.316 1.00 80.19 124 PHE A N 1
ATOM 992 C CA . PHE A 1 124 ? -13.119 10.530 1.883 1.00 80.19 124 PHE A CA 1
ATOM 993 C C . PHE A 1 124 ? -11.783 11.201 2.191 1.00 80.19 124 PHE A C 1
ATOM 995 O O . PHE A 1 124 ? -11.299 12.056 1.451 1.00 80.19 124 PHE A O 1
ATOM 1002 N N . TYR A 1 125 ? -11.138 10.749 3.267 1.00 74.88 125 TYR A N 1
ATOM 1003 C CA . TYR A 1 125 ? -9.777 11.162 3.591 1.00 74.88 125 TYR A CA 1
ATOM 1004 C C . TYR A 1 125 ? -8.769 10.469 2.677 1.00 74.88 125 TYR A C 1
ATOM 1006 O O . TYR A 1 125 ? -8.798 9.251 2.507 1.00 74.88 125 TYR A O 1
ATOM 1014 N N . SER A 1 126 ? -7.830 11.243 2.136 1.00 70.50 126 SER A N 1
ATOM 1015 C CA . SER A 1 126 ? -6.766 10.725 1.283 1.00 70.50 126 SER A CA 1
ATOM 1016 C C . SER A 1 126 ? -5.418 11.370 1.594 1.00 70.50 126 SER A C 1
ATOM 1018 O O . SER A 1 126 ? -5.313 12.551 1.942 1.00 70.50 126 SER A O 1
ATOM 1020 N N . PHE A 1 127 ? -4.362 10.572 1.457 1.00 68.69 127 PHE A N 1
ATOM 1021 C CA . PHE A 1 127 ? -2.979 10.993 1.644 1.00 68.69 127 PHE A CA 1
ATOM 1022 C C . PHE A 1 127 ? -2.143 10.511 0.457 1.00 68.69 127 PHE A C 1
ATOM 1024 O O . PHE A 1 127 ? -2.398 9.440 -0.088 1.00 68.69 127 PHE A O 1
ATOM 1031 N N . SER A 1 128 ? -1.136 11.291 0.061 1.00 62.97 128 SER A N 1
ATOM 1032 C CA . SER A 1 128 ? -0.246 10.957 -1.057 1.00 62.97 128 SER A CA 1
ATOM 1033 C C . SER A 1 128 ? 1.208 11.032 -0.611 1.00 62.97 128 SER A C 1
ATOM 1035 O O . SER A 1 128 ? 1.604 11.980 0.073 1.00 62.97 128 SER A O 1
ATOM 1037 N N . PHE A 1 129 ? 2.010 10.046 -1.016 1.00 62.47 129 PHE A N 1
ATOM 1038 C CA . PHE A 1 129 ? 3.421 9.947 -0.651 1.00 62.47 129 PHE A CA 1
ATOM 1039 C C . PHE A 1 129 ? 4.276 9.766 -1.893 1.00 62.47 129 PHE A C 1
ATOM 1041 O O . PHE A 1 129 ? 4.093 8.816 -2.639 1.00 62.47 129 PHE A O 1
ATOM 1048 N N . TYR A 1 130 ? 5.253 10.654 -2.053 1.00 53.03 130 TYR A N 1
ATOM 1049 C CA . TYR A 1 130 ? 6.227 10.600 -3.149 1.00 53.03 130 TYR A CA 1
ATOM 1050 C C . TYR A 1 130 ? 7.616 10.146 -2.681 1.00 53.03 130 TYR A C 1
ATOM 1052 O O . TYR A 1 130 ? 8.488 9.848 -3.484 1.00 53.03 130 TYR A O 1
ATOM 1060 N N . LYS A 1 131 ? 7.848 10.115 -1.360 1.00 47.44 131 LYS A N 1
ATOM 1061 C CA . LYS A 1 131 ? 9.113 9.693 -0.745 1.00 47.44 131 LYS A CA 1
ATOM 1062 C C . LYS A 1 131 ? 8.829 8.784 0.445 1.00 47.44 131 LYS A C 1
ATOM 1064 O O . LYS A 1 131 ? 8.054 9.153 1.329 1.00 47.44 131 LYS A O 1
ATOM 1069 N N . ILE A 1 132 ? 9.534 7.657 0.530 1.00 45.72 132 ILE A N 1
ATOM 1070 C CA . ILE A 1 132 ? 9.419 6.671 1.621 1.00 45.72 132 ILE A CA 1
ATOM 1071 C C . ILE A 1 132 ? 9.619 7.302 3.013 1.00 45.72 132 ILE A C 1
ATOM 1073 O O . ILE A 1 132 ? 8.918 6.978 3.969 1.00 45.72 132 ILE A O 1
ATOM 1077 N N . ARG A 1 133 ? 10.508 8.297 3.137 1.00 42.53 133 ARG A N 1
ATOM 1078 C CA . ARG A 1 133 ? 10.725 9.041 4.392 1.00 42.53 133 ARG A CA 1
ATOM 1079 C C . ARG A 1 133 ? 9.467 9.774 4.882 1.00 42.53 133 ARG A C 1
ATOM 1081 O O . ARG A 1 133 ? 9.308 9.947 6.088 1.00 42.53 133 ARG A O 1
ATOM 1088 N N . ASN A 1 134 ? 8.581 10.190 3.975 1.00 40.09 134 ASN A N 1
ATOM 1089 C CA . ASN A 1 134 ? 7.324 10.860 4.315 1.00 40.09 134 ASN A CA 1
ATOM 1090 C C . ASN A 1 134 ? 6.235 9.862 4.734 1.00 40.09 134 ASN A C 1
ATOM 1092 O O . ASN A 1 134 ? 5.433 10.194 5.601 1.00 40.09 134 ASN A O 1
ATOM 1096 N N . PHE A 1 135 ? 6.267 8.631 4.215 1.00 41.06 135 PHE A N 1
ATOM 1097 C CA . PHE A 1 135 ? 5.424 7.530 4.690 1.00 41.06 135 PHE A CA 1
ATOM 1098 C C . PHE A 1 135 ? 5.705 7.235 6.172 1.00 41.06 135 PHE A C 1
ATOM 1100 O O . PHE A 1 135 ? 4.803 7.293 7.004 1.00 41.06 135 PHE A O 1
ATOM 1107 N N . PHE A 1 136 ? 6.981 7.083 6.551 1.00 42.19 136 PHE A N 1
ATOM 1108 C CA . PHE A 1 136 ? 7.384 6.867 7.950 1.00 42.19 136 PHE A CA 1
ATOM 1109 C C . PHE A 1 136 ? 7.021 8.015 8.911 1.00 42.19 136 PHE A C 1
ATOM 1111 O O . PHE A 1 136 ? 6.927 7.785 10.116 1.00 42.19 136 PHE A O 1
ATOM 1118 N N . LYS A 1 137 ? 6.812 9.246 8.418 1.00 39.03 137 LYS A N 1
ATOM 1119 C CA . LYS A 1 137 ? 6.384 10.382 9.256 1.00 39.03 137 LYS A CA 1
ATOM 1120 C C . LYS A 1 137 ? 4.930 10.249 9.729 1.00 39.03 137 LYS A C 1
ATOM 1122 O O . LYS A 1 137 ? 4.645 10.665 10.848 1.00 39.03 137 LYS A O 1
ATOM 1127 N N . LEU A 1 138 ? 4.044 9.621 8.951 1.00 36.09 138 LEU A N 1
ATOM 1128 C CA . LEU A 1 138 ? 2.656 9.358 9.366 1.00 36.09 138 LEU A CA 1
ATOM 1129 C C . LEU A 1 138 ? 2.535 8.248 10.403 1.00 36.09 138 LEU A C 1
ATOM 1131 O O . LEU A 1 138 ? 1.742 8.361 11.330 1.00 36.09 138 LEU A O 1
ATOM 1135 N N . PHE A 1 139 ? 3.381 7.223 10.311 1.00 40.88 139 PHE A N 1
ATOM 1136 C CA . PHE A 1 139 ? 3.495 6.207 11.363 1.00 40.88 139 PHE A CA 1
ATOM 1137 C C . PHE A 1 139 ? 4.201 6.731 12.621 1.00 40.88 139 PHE A C 1
ATOM 1139 O O . PHE A 1 139 ? 4.200 6.059 13.648 1.00 40.88 139 PHE A O 1
ATOM 1146 N N . LYS A 1 140 ? 4.793 7.933 12.556 1.00 39.69 140 LYS A N 1
ATOM 1147 C CA . LYS A 1 140 ? 5.435 8.598 13.692 1.00 39.69 140 LYS A CA 1
ATOM 1148 C C . LYS A 1 140 ? 4.519 9.543 14.468 1.00 39.69 140 LYS A C 1
ATOM 1150 O O . LYS A 1 140 ? 4.827 9.757 15.631 1.00 39.69 140 LYS A O 1
ATOM 1155 N N . ASN A 1 141 ? 3.442 10.093 13.892 1.00 35.81 141 ASN A N 1
ATOM 1156 C CA . ASN A 1 141 ? 2.587 11.054 14.602 1.00 35.81 141 ASN A CA 1
ATOM 1157 C C . ASN A 1 141 ? 1.090 10.996 14.209 1.00 35.81 141 ASN A C 1
ATOM 1159 O O . ASN A 1 141 ? 0.720 11.214 13.059 1.00 35.81 141 ASN A O 1
ATOM 1163 N N . LYS A 1 142 ? 0.257 10.826 15.252 1.00 36.06 142 LYS A N 1
ATOM 1164 C CA . LYS A 1 142 ? -1.182 11.153 15.412 1.00 36.06 142 LYS A CA 1
ATOM 1165 C C . LYS A 1 142 ? -2.310 10.185 14.993 1.00 36.06 142 LYS A C 1
ATOM 1167 O O . LYS A 1 142 ? -3.461 10.545 15.201 1.00 36.06 142 LYS A O 1
ATOM 1172 N N . TYR A 1 143 ? -2.049 8.935 14.595 1.00 37.34 143 TYR A N 1
ATOM 1173 C CA . TYR A 1 143 ? -3.101 7.892 14.552 1.00 37.34 143 TYR A CA 1
ATOM 1174 C C . TYR A 1 143 ? -2.689 6.618 15.309 1.00 37.34 143 TYR A C 1
ATOM 1176 O O . TYR A 1 143 ? -2.277 5.612 14.738 1.00 37.34 143 TYR A O 1
ATOM 1184 N N . ASN A 1 144 ? -2.845 6.682 16.635 1.00 42.41 144 ASN A N 1
ATOM 1185 C CA . ASN A 1 144 ? -2.535 5.651 17.638 1.00 42.41 144 ASN A CA 1
ATOM 1186 C C . ASN A 1 144 ? -3.329 4.326 17.526 1.00 42.41 144 ASN A C 1
ATOM 1188 O O . ASN A 1 144 ? -3.122 3.424 18.333 1.00 42.41 144 ASN A O 1
ATOM 1192 N N . PHE A 1 145 ? -4.222 4.144 16.551 1.00 39.00 145 PHE A N 1
ATOM 1193 C CA . PHE A 1 145 ? -5.147 2.999 16.548 1.00 39.00 145 PHE A CA 1
ATOM 1194 C C . PHE A 1 145 ? -4.485 1.636 16.259 1.00 39.00 145 PHE A C 1
ATOM 1196 O O . PHE A 1 145 ? -4.982 0.601 16.696 1.00 39.00 145 PHE A O 1
ATOM 1203 N N . LEU A 1 146 ? -3.357 1.616 15.539 1.00 35.75 146 LEU A N 1
ATOM 1204 C CA . LEU A 1 146 ? -2.606 0.387 15.238 1.00 35.75 146 LEU A CA 1
ATOM 1205 C C . LEU A 1 146 ? -1.711 -0.076 16.402 1.00 35.75 146 LEU A C 1
ATOM 1207 O O . LEU A 1 146 ? -1.489 -1.274 16.545 1.00 35.75 146 LEU A O 1
ATOM 1211 N N . PHE A 1 147 ? -1.257 0.849 17.254 1.00 39.59 147 PHE A N 1
ATOM 1212 C CA . PHE A 1 147 ? -0.384 0.562 18.402 1.00 39.59 147 PHE A CA 1
ATOM 1213 C C . PHE A 1 147 ? -1.142 0.172 19.677 1.00 39.59 147 PHE A C 1
ATOM 1215 O O . PHE A 1 147 ? -0.581 -0.518 20.522 1.00 39.59 147 PHE A O 1
ATOM 1222 N N . LEU A 1 148 ? -2.429 0.516 19.793 1.00 37.94 148 LEU A N 1
ATOM 1223 C CA . LEU A 1 148 ? -3.285 0.136 20.931 1.00 37.94 148 LEU A CA 1
ATOM 1224 C C . LEU A 1 148 ? -3.512 -1.387 21.082 1.00 37.94 148 LEU A C 1
ATOM 1226 O O . LEU A 1 148 ? -4.191 -1.808 22.010 1.00 37.94 148 LEU A O 1
ATOM 1230 N N . LYS A 1 149 ? -2.963 -2.221 20.186 1.00 37.19 149 LYS A N 1
ATOM 1231 C CA . LYS A 1 149 ? -3.088 -3.690 20.210 1.00 37.19 149 LYS A CA 1
ATOM 1232 C C . LYS A 1 149 ? -1.817 -4.461 20.602 1.00 37.19 149 LYS A C 1
ATOM 1234 O O . LYS A 1 149 ? -1.853 -5.688 20.573 1.00 37.19 149 LYS A O 1
ATOM 1239 N N . MET A 1 150 ? -0.705 -3.801 20.935 1.00 41.72 150 MET A N 1
ATOM 1240 C CA . MET A 1 150 ? 0.534 -4.489 21.339 1.00 41.72 150 MET A CA 1
ATOM 1241 C C . MET A 1 150 ? 0.580 -4.642 22.872 1.00 41.72 150 MET A C 1
ATOM 1243 O O . MET A 1 150 ? 0.621 -3.645 23.586 1.00 41.72 150 MET A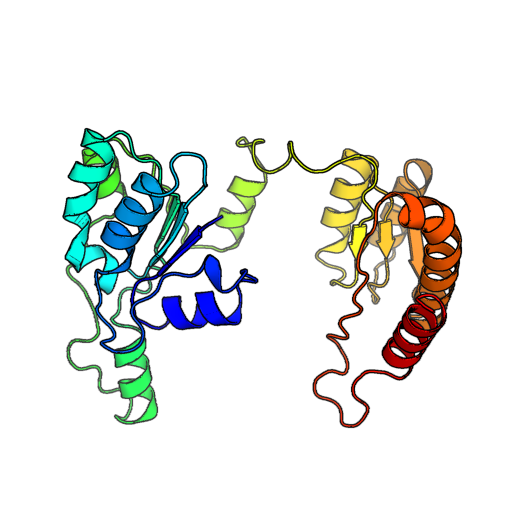 O 1
ATOM 1247 N N . ASN A 1 151 ? 0.539 -5.881 23.381 1.00 40.25 151 ASN A N 1
ATOM 1248 C CA . ASN A 1 151 ? 0.500 -6.184 24.823 1.00 40.25 151 ASN A CA 1
ATOM 1249 C C . ASN A 1 151 ? 1.904 -6.239 25.468 1.00 40.25 151 ASN A C 1
ATOM 1251 O O . ASN A 1 151 ? 2.899 -6.500 24.789 1.00 40.25 151 ASN A O 1
ATOM 1255 N N . LYS A 1 152 ? 1.956 -6.085 26.805 1.00 42.97 152 LYS A N 1
ATOM 1256 C CA . LYS A 1 152 ? 3.160 -6.098 27.674 1.00 42.97 152 LYS A CA 1
ATOM 1257 C C . LYS A 1 152 ? 4.025 -7.375 27.623 1.00 42.97 152 LYS A C 1
ATOM 1259 O O . LYS A 1 152 ? 5.142 -7.348 28.116 1.00 42.97 152 LYS A O 1
ATOM 1264 N N . ASN A 1 153 ? 3.552 -8.460 27.008 1.00 44.38 153 ASN A N 1
ATOM 1265 C CA . ASN A 1 153 ? 4.263 -9.749 26.948 1.00 44.38 153 ASN A CA 1
ATOM 1266 C C . ASN A 1 153 ? 5.087 -9.922 25.659 1.00 44.38 153 ASN A C 1
ATOM 1268 O O . ASN A 1 153 ? 5.409 -11.038 25.260 1.00 44.38 153 ASN A O 1
ATOM 1272 N N . SER A 1 154 ? 5.362 -8.824 24.960 1.00 49.03 154 SER A N 1
ATOM 1273 C CA . SER A 1 154 ? 6.096 -8.841 23.696 1.00 49.03 154 SER A CA 1
ATOM 1274 C C . SER A 1 154 ? 7.600 -8.728 23.956 1.00 49.03 154 SER A C 1
ATOM 1276 O O . SER A 1 154 ? 8.007 -8.122 24.943 1.00 49.03 154 SER A O 1
ATOM 1278 N N . ILE A 1 155 ? 8.425 -9.261 23.055 1.00 48.00 155 ILE A N 1
ATOM 1279 C CA . ILE A 1 155 ? 9.881 -9.054 23.031 1.00 48.00 155 ILE A CA 1
ATOM 1280 C C . ILE A 1 155 ? 10.231 -8.534 21.637 1.00 48.00 155 ILE A C 1
ATOM 1282 O O . ILE A 1 155 ? 9.728 -9.054 20.639 1.00 48.00 155 ILE A O 1
ATOM 1286 N N . PHE A 1 156 ? 11.070 -7.503 21.551 1.00 57.06 156 PHE A N 1
ATOM 1287 C CA . PHE A 1 156 ? 11.638 -7.073 20.279 1.00 57.06 156 PHE A CA 1
ATOM 1288 C C . PHE A 1 156 ? 12.886 -7.895 19.962 1.00 57.06 156 PHE A C 1
ATOM 1290 O O . PHE A 1 156 ? 13.776 -8.048 20.793 1.00 57.06 156 PHE A O 1
ATOM 1297 N N . LEU A 1 157 ? 12.947 -8.416 18.740 1.00 54.78 157 LEU A N 1
ATOM 1298 C CA . LEU A 1 157 ? 14.124 -9.079 18.195 1.00 54.78 157 LEU A CA 1
ATOM 1299 C C . LEU A 1 157 ? 14.660 -8.201 17.070 1.00 54.78 157 LEU A C 1
ATOM 1301 O O . LEU A 1 157 ? 13.944 -7.941 16.101 1.00 54.78 157 LEU A O 1
ATOM 1305 N N . ASP A 1 158 ? 15.889 -7.720 17.217 1.00 57.50 158 ASP A N 1
ATOM 1306 C CA . ASP A 1 158 ? 16.559 -6.916 16.205 1.00 57.50 158 ASP A CA 1
ATOM 1307 C C . ASP A 1 158 ? 17.726 -7.673 15.570 1.00 57.50 158 ASP A C 1
ATOM 1309 O O . ASP A 1 158 ? 18.740 -7.934 16.217 1.00 57.50 158 ASP A O 1
ATOM 1313 N N . PHE A 1 159 ? 17.574 -7.963 14.279 1.00 61.66 159 PHE A N 1
ATOM 1314 C CA . PHE A 1 159 ? 18.623 -8.450 13.377 1.00 61.66 159 PHE A CA 1
ATOM 1315 C C . PHE A 1 159 ? 18.780 -7.506 12.177 1.00 61.66 159 PHE A C 1
ATOM 1317 O O . PHE A 1 159 ? 19.101 -7.936 11.072 1.00 61.66 159 PHE A O 1
ATOM 1324 N N . SER A 1 160 ? 18.419 -6.232 12.353 1.00 59.34 160 SER A N 1
ATOM 1325 C CA . SER A 1 160 ? 18.459 -5.248 11.279 1.00 59.34 160 SER A CA 1
ATOM 1326 C C . SER A 1 160 ? 19.885 -4.720 11.070 1.00 59.34 160 SER A C 1
ATOM 1328 O O . SER A 1 160 ? 20.858 -5.464 11.126 1.00 59.34 160 SER A O 1
ATOM 1330 N N . ASN A 1 161 ? 20.030 -3.431 10.771 1.00 66.38 161 ASN A N 1
ATOM 1331 C CA . ASN A 1 161 ? 21.324 -2.789 10.584 1.00 66.38 161 ASN A CA 1
ATOM 1332 C C . ASN A 1 161 ? 21.530 -1.660 11.603 1.00 66.38 161 ASN A C 1
ATOM 1334 O O . ASN A 1 161 ? 20.584 -1.148 12.214 1.00 66.38 161 ASN A O 1
ATOM 1338 N N . TYR A 1 162 ? 22.781 -1.218 11.745 1.00 65.00 162 TYR A N 1
ATOM 1339 C CA . TYR A 1 162 ? 23.175 -0.183 12.708 1.00 65.00 162 TYR A CA 1
ATOM 1340 C C . TYR A 1 162 ? 22.443 1.168 12.522 1.00 65.00 162 TYR A C 1
ATOM 1342 O O . TYR A 1 162 ? 22.408 1.999 13.429 1.00 65.00 162 TYR A O 1
ATOM 1350 N N . ILE A 1 163 ? 21.811 1.407 11.367 1.00 62.88 163 ILE A N 1
ATOM 1351 C CA . ILE A 1 163 ? 21.038 2.628 11.088 1.00 62.88 163 ILE A CA 1
ATOM 1352 C C . ILE A 1 163 ? 19.661 2.575 11.773 1.00 62.88 163 ILE A C 1
ATOM 1354 O O . ILE A 1 163 ? 19.103 3.608 12.163 1.00 62.88 163 ILE A O 1
ATOM 1358 N N . ILE A 1 164 ? 19.085 1.380 11.918 1.00 57.25 164 ILE A N 1
ATOM 1359 C CA . ILE A 1 164 ? 17.713 1.178 12.399 1.00 57.25 164 ILE A CA 1
ATOM 1360 C C . ILE A 1 164 ? 17.673 0.919 13.912 1.00 57.25 164 ILE A C 1
ATOM 1362 O O . ILE A 1 164 ? 16.733 1.378 14.571 1.00 57.25 164 ILE A O 1
ATOM 1366 N N . ILE A 1 165 ? 18.710 0.301 14.483 1.00 74.69 165 ILE A N 1
ATOM 1367 C CA . ILE A 1 165 ? 18.775 -0.085 15.904 1.00 74.69 165 ILE A CA 1
ATOM 1368 C C . ILE A 1 165 ? 18.471 1.065 16.880 1.00 74.69 165 ILE A C 1
ATOM 1370 O O . ILE A 1 165 ? 17.738 0.864 17.844 1.00 74.69 165 ILE A O 1
ATOM 1374 N N . LYS A 1 166 ? 18.903 2.310 16.612 1.00 77.94 166 LYS A N 1
ATOM 1375 C CA . LYS A 1 166 ? 18.592 3.473 17.479 1.00 77.94 166 LYS A CA 1
ATOM 1376 C C . LYS A 1 166 ? 17.086 3.727 17.608 1.00 77.94 166 LYS A C 1
ATOM 1378 O O . LYS A 1 166 ? 16.605 4.130 18.666 1.00 77.94 166 LYS A O 1
ATOM 1383 N N . LYS A 1 167 ? 16.319 3.483 16.539 1.00 68.56 167 LYS A N 1
ATOM 1384 C CA . LYS A 1 167 ? 14.852 3.601 16.573 1.00 68.56 167 LYS A CA 1
ATOM 1385 C C . LYS A 1 167 ? 14.225 2.448 17.343 1.00 68.56 167 LYS A C 1
ATOM 1387 O O . LYS A 1 167 ? 13.279 2.686 18.085 1.00 68.56 167 LYS A O 1
ATOM 1392 N N . ILE A 1 168 ? 14.737 1.233 17.167 1.00 65.19 168 ILE A N 1
ATOM 1393 C CA . ILE A 1 168 ? 14.239 0.049 17.873 1.00 65.19 168 ILE A CA 1
ATOM 1394 C C . ILE A 1 168 ? 14.497 0.185 19.374 1.00 65.19 168 ILE A C 1
ATOM 1396 O O . ILE A 1 168 ? 13.578 -0.007 20.160 1.00 65.19 168 ILE A O 1
ATOM 1400 N N . LEU A 1 169 ? 15.686 0.639 19.764 1.00 74.50 169 LEU A N 1
ATOM 1401 C CA . LEU A 1 169 ? 16.049 0.958 21.144 1.00 74.50 169 LEU A CA 1
ATOM 1402 C C . LEU A 1 169 ? 15.112 1.986 21.780 1.00 74.50 169 LEU A C 1
ATOM 1404 O O . LEU A 1 169 ? 14.599 1.763 22.874 1.00 74.50 169 LEU A O 1
ATOM 1408 N N . PHE A 1 170 ? 14.818 3.077 21.069 1.00 79.94 170 PHE A N 1
ATOM 1409 C CA . PHE A 1 170 ? 13.855 4.075 21.536 1.00 79.94 170 PHE A CA 1
ATOM 1410 C C . PHE A 1 170 ? 12.449 3.486 21.728 1.00 79.94 170 PHE A C 1
ATOM 1412 O O . PHE A 1 170 ? 11.780 3.789 22.714 1.00 79.94 170 PHE A O 1
ATOM 1419 N N . LEU A 1 171 ? 11.984 2.647 20.798 1.00 63.00 171 LEU A N 1
ATOM 1420 C CA . LEU A 1 171 ? 10.668 2.007 20.889 1.00 63.00 171 LEU A CA 1
ATOM 1421 C C . LEU A 1 171 ? 10.610 1.016 22.051 1.00 63.00 171 LEU A C 1
ATOM 1423 O O . LEU A 1 171 ? 9.676 1.053 22.846 1.00 63.00 171 LEU A O 1
ATOM 1427 N N . SER A 1 172 ? 11.627 0.171 22.164 1.00 65.50 172 SER A N 1
ATOM 1428 C CA . SER A 1 172 ? 11.799 -0.800 23.237 1.00 65.50 172 SER A CA 1
ATOM 1429 C C . SER A 1 172 ? 11.761 -0.118 24.605 1.00 65.50 172 SER A C 1
ATOM 1431 O O . SER A 1 172 ? 10.967 -0.501 25.462 1.00 65.50 172 SER A O 1
ATOM 1433 N N . GLN A 1 173 ? 12.502 0.981 24.768 1.00 79.44 173 GLN A N 1
ATOM 1434 C CA . GLN A 1 173 ? 12.489 1.795 25.982 1.00 79.44 173 GLN A CA 1
ATOM 1435 C C . GLN A 1 173 ? 11.122 2.435 26.247 1.00 79.44 173 GLN A C 1
ATOM 1437 O O . GLN A 1 173 ? 10.619 2.381 27.367 1.00 79.44 173 GLN A O 1
ATOM 1442 N N . LYS A 1 174 ? 10.514 3.052 25.226 1.00 76.12 174 LYS A N 1
ATOM 1443 C CA . LYS A 1 174 ? 9.239 3.775 25.347 1.00 76.12 174 LYS A CA 1
ATOM 1444 C C . LYS A 1 174 ? 8.092 2.861 25.770 1.00 76.12 174 LYS A C 1
ATOM 1446 O O . LYS A 1 174 ? 7.209 3.299 26.502 1.00 76.12 174 LYS A O 1
ATOM 1451 N N . PHE A 1 175 ? 8.088 1.627 25.281 1.00 65.69 175 PHE A N 1
ATOM 1452 C CA . PHE A 1 175 ? 7.021 0.664 25.542 1.00 65.69 175 PHE A CA 1
ATOM 1453 C C . PHE A 1 175 ? 7.368 -0.354 26.631 1.00 65.69 175 PHE A C 1
ATOM 1455 O O . PHE A 1 175 ? 6.543 -1.216 26.917 1.00 65.69 175 PHE A O 1
ATOM 1462 N N . LEU A 1 176 ? 8.548 -0.238 27.253 1.00 67.19 176 LEU A N 1
ATOM 1463 C CA . LEU A 1 176 ? 9.057 -1.181 28.255 1.00 67.19 176 LEU A CA 1
ATOM 1464 C C . LEU A 1 176 ? 9.053 -2.637 27.756 1.00 67.19 176 LEU A C 1
ATOM 1466 O O . LEU A 1 176 ? 8.739 -3.567 28.492 1.00 67.19 176 LEU A O 1
ATOM 1470 N N . ILE A 1 177 ? 9.383 -2.819 26.478 1.00 66.25 177 ILE A N 1
ATOM 1471 C CA . ILE A 1 177 ? 9.421 -4.120 25.805 1.00 66.25 177 ILE A CA 1
ATOM 1472 C C . ILE A 1 177 ? 10.877 -4.599 25.818 1.00 66.25 177 ILE A C 1
ATOM 1474 O O . ILE A 1 177 ? 11.714 -3.876 25.274 1.00 66.25 177 ILE A O 1
ATOM 1478 N N . PRO A 1 178 ? 11.205 -5.774 26.391 1.00 65.00 178 PRO A N 1
ATOM 1479 C CA . PRO A 1 178 ? 12.552 -6.347 26.340 1.00 65.00 178 PRO A CA 1
ATOM 1480 C C . PRO A 1 178 ? 13.076 -6.473 24.904 1.00 65.00 178 PRO A C 1
ATOM 1482 O O . PRO A 1 178 ? 12.294 -6.710 23.981 1.00 65.00 178 PRO A O 1
ATOM 1485 N N . LEU A 1 179 ? 14.388 -6.333 24.704 1.00 69.75 179 LEU A N 1
ATOM 1486 C CA . LEU A 1 179 ? 15.003 -6.322 23.372 1.00 69.75 179 LEU A CA 1
ATOM 1487 C C . LEU A 1 179 ? 16.214 -7.250 23.290 1.00 69.75 179 LEU A C 1
ATOM 1489 O O . LEU A 1 179 ? 17.127 -7.182 24.106 1.00 69.75 179 LEU A O 1
ATOM 1493 N N . ILE A 1 180 ? 16.252 -8.083 22.256 1.00 68.75 180 ILE A N 1
ATOM 1494 C CA . ILE A 1 180 ? 17.425 -8.881 21.897 1.00 68.75 180 ILE A CA 1
ATOM 1495 C C . ILE A 1 180 ? 18.039 -8.277 20.637 1.00 68.75 180 ILE A C 1
ATOM 1497 O O . ILE A 1 180 ? 17.346 -8.101 19.636 1.00 68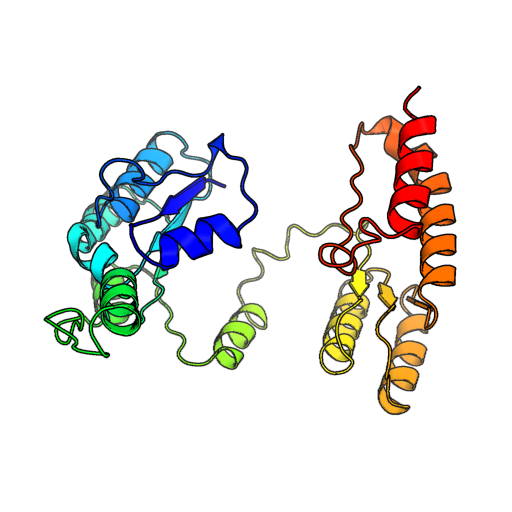.75 180 ILE A O 1
ATOM 1501 N N . ILE A 1 181 ? 19.330 -7.955 20.692 1.00 77.00 181 ILE A N 1
ATOM 1502 C CA . ILE A 1 181 ? 20.083 -7.322 19.608 1.00 77.00 181 ILE A CA 1
ATOM 1503 C C . ILE A 1 181 ? 21.101 -8.328 19.074 1.00 77.00 181 ILE A C 1
ATOM 1505 O O . ILE A 1 181 ? 22.078 -8.648 19.755 1.00 77.00 181 ILE A O 1
ATOM 1509 N N . GLY A 1 182 ? 20.855 -8.805 17.855 1.00 67.12 182 GLY A N 1
ATOM 1510 C CA . GLY A 1 182 ? 21.791 -9.584 17.038 1.00 67.12 182 GLY A CA 1
ATOM 1511 C C . GLY A 1 182 ? 22.442 -8.769 15.913 1.00 67.12 182 GLY A C 1
ATOM 1512 O O . GLY A 1 182 ? 23.240 -9.306 15.152 1.00 67.12 182 GLY A O 1
ATOM 1513 N N . THR A 1 183 ? 22.104 -7.481 15.789 1.00 71.56 183 THR A N 1
ATOM 1514 C CA . THR A 1 183 ? 22.701 -6.547 14.824 1.00 71.56 183 THR A CA 1
ATOM 1515 C C . THR A 1 183 ? 24.194 -6.342 15.110 1.00 71.56 183 THR A C 1
ATOM 1517 O O . THR A 1 183 ? 24.571 -5.899 16.196 1.00 71.56 183 THR A O 1
ATOM 1520 N N . THR A 1 184 ? 25.049 -6.632 14.128 1.00 73.06 184 THR A N 1
ATOM 1521 C CA . THR A 1 184 ? 26.510 -6.447 14.199 1.00 73.06 184 THR A CA 1
ATOM 1522 C C . THR A 1 184 ? 26.944 -5.095 13.607 1.00 73.06 184 THR A C 1
ATOM 1524 O O . THR A 1 184 ? 26.144 -4.373 13.010 1.00 73.06 184 THR A O 1
ATOM 1527 N N . GLY A 1 185 ? 28.214 -4.712 13.801 1.00 74.56 185 GLY A N 1
ATOM 1528 C CA . GLY A 1 185 ? 28.763 -3.458 13.257 1.00 74.56 185 GLY A CA 1
ATOM 1529 C C . GLY A 1 185 ? 28.284 -2.188 13.974 1.00 74.56 185 GLY A C 1
ATOM 1530 O O . GLY A 1 185 ? 28.114 -1.148 13.343 1.00 74.56 185 GLY A O 1
ATOM 1531 N N . LEU A 1 186 ? 28.020 -2.275 15.282 1.00 81.38 186 LEU A N 1
ATOM 1532 C CA . LEU A 1 186 ? 27.570 -1.147 16.100 1.00 81.38 186 LEU A CA 1
ATOM 1533 C C . LEU A 1 186 ? 28.740 -0.219 16.455 1.00 81.38 186 LEU A C 1
ATOM 1535 O O . LEU A 1 186 ? 29.775 -0.675 16.937 1.00 81.38 186 LEU A O 1
ATOM 1539 N N . ASP A 1 187 ? 28.553 1.085 16.253 1.00 85.00 187 ASP A N 1
ATOM 1540 C CA . ASP A 1 187 ? 29.510 2.111 16.672 1.00 85.00 187 ASP A CA 1
ATOM 1541 C C . ASP A 1 187 ? 29.476 2.337 18.199 1.00 85.00 187 ASP A C 1
ATOM 1543 O O . ASP A 1 187 ? 28.502 2.013 18.888 1.00 85.00 187 ASP A O 1
ATOM 1547 N N . SER A 1 188 ? 30.541 2.929 18.745 1.00 86.44 188 SER A N 1
ATOM 1548 C CA . SER A 1 188 ? 30.681 3.208 20.185 1.00 86.44 188 SER A CA 1
ATOM 1549 C C . SER A 1 188 ? 29.522 4.041 20.749 1.00 86.44 188 SER A C 1
ATOM 1551 O O . SER A 1 188 ? 29.056 3.805 21.864 1.00 86.44 188 SER A O 1
ATOM 1553 N N . LEU A 1 189 ? 28.991 4.973 19.952 1.00 87.31 189 LEU A N 1
ATOM 1554 C CA . LEU A 1 189 ? 27.822 5.779 20.302 1.00 87.31 189 LEU A CA 1
ATOM 1555 C C . LEU A 1 189 ? 26.562 4.926 20.486 1.00 87.31 189 LEU A C 1
ATOM 1557 O O . LEU A 1 189 ? 25.790 5.158 21.419 1.00 87.31 189 LEU A O 1
ATOM 1561 N N . THR A 1 190 ? 26.328 3.947 19.613 1.00 83.69 190 THR A N 1
ATOM 1562 C CA . THR A 1 190 ? 25.166 3.059 19.720 1.00 83.69 190 THR A CA 1
ATOM 1563 C C . THR A 1 190 ? 25.318 2.085 20.879 1.00 83.69 190 THR A C 1
ATOM 1565 O O . THR A 1 190 ? 24.343 1.852 21.588 1.00 83.69 190 THR A O 1
ATOM 1568 N N . LEU A 1 191 ? 26.525 1.585 21.143 1.00 86.19 191 LEU A N 1
ATOM 1569 C CA . LEU A 1 191 ? 26.794 0.735 22.307 1.00 86.19 191 LEU A CA 1
ATOM 1570 C C . LEU A 1 191 ? 26.529 1.463 23.631 1.00 86.19 191 LEU A C 1
ATOM 1572 O O . LEU A 1 191 ? 25.854 0.918 24.505 1.00 86.19 191 LEU A O 1
ATOM 1576 N N . ASN A 1 192 ? 26.947 2.726 23.746 1.00 90.62 192 ASN A N 1
ATOM 1577 C CA . ASN A 1 192 ? 26.637 3.561 24.910 1.00 90.62 192 ASN A CA 1
ATOM 1578 C C . ASN A 1 192 ? 25.128 3.789 25.077 1.00 90.62 192 ASN A C 1
ATOM 1580 O O . ASN A 1 192 ? 24.610 3.750 26.195 1.00 90.62 192 ASN A O 1
ATOM 1584 N N . LEU A 1 193 ? 24.404 3.987 23.970 1.00 88.56 193 LEU A N 1
ATOM 1585 C CA . LEU A 1 193 ? 22.946 4.110 23.991 1.00 88.56 193 LEU A CA 1
ATOM 1586 C C . LEU A 1 193 ? 22.287 2.816 24.488 1.00 88.56 193 LEU A C 1
ATOM 1588 O O . LEU A 1 193 ? 21.369 2.868 25.305 1.00 88.56 193 LEU A O 1
ATOM 1592 N N . ILE A 1 194 ? 22.764 1.660 24.023 1.00 86.06 194 ILE A N 1
ATOM 1593 C CA . ILE A 1 194 ? 22.257 0.359 24.462 1.00 86.06 194 ILE A CA 1
ATOM 1594 C C . ILE A 1 194 ? 22.486 0.179 25.960 1.00 86.06 194 ILE A C 1
ATOM 1596 O O . ILE A 1 194 ? 21.546 -0.159 26.675 1.00 86.06 194 ILE A O 1
ATOM 1600 N N . PHE A 1 195 ? 23.691 0.470 26.446 1.00 86.50 195 PHE A N 1
ATOM 1601 C CA . PHE A 1 195 ? 24.018 0.385 27.867 1.00 86.50 195 PHE A CA 1
ATOM 1602 C C . PHE A 1 195 ? 23.163 1.322 28.731 1.00 86.50 195 PHE A C 1
ATOM 1604 O O . PHE A 1 195 ? 22.735 0.967 29.826 1.00 86.50 195 PHE A O 1
ATOM 1611 N N . TYR A 1 196 ? 22.870 2.530 28.248 1.00 90.88 196 TYR A N 1
ATOM 1612 C CA . TYR A 1 196 ? 21.983 3.446 28.962 1.00 90.88 196 TYR A CA 1
ATOM 1613 C C . TYR A 1 196 ? 20.550 2.903 29.053 1.00 90.88 196 TYR A C 1
ATOM 1615 O O . TYR A 1 196 ? 19.901 3.010 30.096 1.00 90.88 196 TYR A O 1
ATOM 1623 N N . ILE A 1 197 ? 20.048 2.319 27.965 1.00 83.94 197 ILE A N 1
ATOM 1624 C CA . ILE A 1 197 ? 18.675 1.818 27.881 1.00 83.94 197 ILE A CA 1
ATOM 1625 C C . ILE A 1 197 ? 18.512 0.490 28.632 1.00 83.94 197 ILE A C 1
ATOM 1627 O O . ILE A 1 197 ? 17.465 0.281 29.249 1.00 83.94 197 ILE A O 1
ATOM 1631 N N . SER A 1 198 ? 19.541 -0.362 28.665 1.00 78.12 198 SER A N 1
ATOM 1632 C CA . SER A 1 198 ? 19.511 -1.650 29.372 1.00 78.12 198 SER A CA 1
ATOM 1633 C C . SER A 1 198 ? 19.298 -1.505 30.884 1.00 78.12 198 SER A C 1
ATOM 1635 O O . SER A 1 198 ? 18.810 -2.425 31.533 1.00 78.12 198 SER A O 1
ATOM 1637 N N . LYS A 1 199 ? 19.567 -0.320 31.450 1.00 85.62 199 LYS A N 1
ATOM 1638 C CA . LYS A 1 199 ? 19.230 0.019 32.844 1.00 85.62 199 LYS A CA 1
ATOM 1639 C C . LYS A 1 199 ? 17.723 0.090 33.115 1.00 85.62 199 LYS A C 1
ATOM 1641 O O . LYS A 1 199 ? 17.318 0.061 34.271 1.00 85.62 199 LYS A O 1
ATOM 1646 N N . LYS A 1 200 ? 16.896 0.260 32.078 1.00 78.12 200 LYS A N 1
ATOM 1647 C CA . LYS A 1 200 ? 15.437 0.460 32.187 1.00 78.12 200 LYS A CA 1
ATOM 1648 C C . LYS A 1 200 ? 14.625 -0.701 31.627 1.00 78.12 200 LYS A C 1
ATOM 1650 O O . LYS A 1 200 ? 13.478 -0.878 32.021 1.00 78.12 200 LYS A O 1
ATOM 1655 N N . ILE A 1 201 ? 15.194 -1.452 30.693 1.00 77.50 201 ILE A N 1
ATOM 1656 C CA . ILE A 1 201 ? 14.557 -2.598 30.050 1.00 77.50 201 ILE A CA 1
ATOM 1657 C C . ILE A 1 201 ? 15.583 -3.717 29.867 1.00 77.50 201 ILE A C 1
ATOM 1659 O O . ILE A 1 201 ? 16.742 -3.419 29.587 1.00 77.50 201 ILE A O 1
ATOM 1663 N N . PRO A 1 202 ? 15.195 -4.997 29.971 1.00 61.88 202 PRO A N 1
ATOM 1664 C CA . PRO A 1 202 ? 16.119 -6.088 29.701 1.00 61.88 202 PRO A CA 1
ATOM 1665 C C . PRO A 1 202 ? 16.582 -6.026 28.242 1.00 61.88 202 PRO A C 1
ATOM 1667 O O . PRO A 1 202 ? 15.764 -6.143 27.324 1.00 61.88 202 PRO A O 1
ATOM 1670 N N . ILE A 1 203 ? 17.886 -5.822 28.037 1.00 73.44 203 ILE A N 1
ATOM 1671 C CA . ILE A 1 203 ? 18.514 -5.902 26.719 1.00 73.44 203 ILE A CA 1
ATOM 1672 C C . ILE A 1 203 ? 19.546 -7.016 26.729 1.00 73.44 203 ILE A C 1
ATOM 1674 O O . ILE A 1 203 ? 20.495 -6.980 27.510 1.00 73.44 203 ILE A O 1
ATOM 1678 N N . LEU A 1 204 ? 19.379 -7.973 25.822 1.00 62.22 204 LEU A N 1
ATOM 1679 C CA . LEU A 1 204 ? 20.393 -8.972 25.535 1.00 62.22 204 LEU A CA 1
ATOM 1680 C C . LEU A 1 204 ? 21.132 -8.567 24.266 1.00 62.22 204 LEU A C 1
ATOM 1682 O O . LEU A 1 204 ? 20.532 -8.484 23.196 1.00 62.22 204 LEU A O 1
ATOM 1686 N N . LEU A 1 205 ? 22.436 -8.346 24.378 1.00 68.81 205 LEU A N 1
ATOM 1687 C CA . LEU A 1 205 ? 23.277 -8.041 23.234 1.00 68.81 205 LEU A CA 1
ATOM 1688 C C . LEU A 1 205 ? 24.145 -9.257 22.925 1.00 68.81 205 LEU A C 1
ATOM 1690 O O . LEU A 1 205 ? 24.951 -9.682 23.750 1.00 68.81 205 LEU A O 1
ATOM 1694 N N . SER A 1 206 ? 23.948 -9.839 21.745 1.00 65.69 206 SER A N 1
ATOM 1695 C CA . SER A 1 206 ? 24.657 -11.040 21.322 1.00 65.69 206 SER A CA 1
ATOM 1696 C C . SER A 1 206 ? 25.302 -10.808 19.962 1.00 65.69 206 SER A C 1
ATOM 1698 O O . SER A 1 206 ? 24.682 -10.989 18.920 1.00 65.69 206 SER A O 1
ATOM 1700 N N . TYR A 1 207 ? 26.574 -10.400 19.986 1.00 50.53 207 TYR A N 1
ATOM 1701 C CA . TYR A 1 207 ? 27.380 -10.199 18.774 1.00 50.53 207 TYR A CA 1
ATOM 1702 C C . TYR A 1 207 ? 27.644 -11.501 18.008 1.00 50.53 207 TYR A C 1
ATOM 1704 O O . TYR A 1 207 ? 28.001 -11.466 16.834 1.00 50.53 207 TYR A O 1
ATOM 1712 N N . ASN A 1 208 ? 27.492 -12.644 18.684 1.00 47.28 208 ASN A N 1
ATOM 1713 C CA . ASN A 1 208 ? 27.697 -13.967 18.126 1.00 47.28 208 ASN A CA 1
ATOM 1714 C C . ASN A 1 208 ? 26.351 -14.690 18.085 1.00 47.28 208 ASN A C 1
ATOM 1716 O O . ASN A 1 208 ? 25.789 -15.012 19.133 1.00 47.28 208 ASN A O 1
ATOM 1720 N N . MET A 1 209 ? 25.844 -14.935 16.875 1.00 51.59 209 MET A N 1
ATOM 1721 C CA . MET A 1 209 ? 24.524 -15.524 16.627 1.00 51.59 209 MET A CA 1
ATOM 1722 C C . MET A 1 209 ? 24.273 -16.762 17.516 1.00 51.59 209 MET A C 1
ATOM 1724 O O . MET A 1 209 ? 23.187 -16.922 18.069 1.00 51.59 209 MET A O 1
ATOM 1728 N N . SER A 1 210 ? 25.311 -17.571 17.755 1.00 45.88 210 SER A N 1
ATOM 1729 C CA . SER A 1 210 ? 25.287 -18.802 18.559 1.00 45.88 210 SER A CA 1
ATOM 1730 C C . SER A 1 210 ? 24.881 -18.625 20.035 1.00 45.88 210 SER A C 1
ATOM 1732 O O . SER A 1 210 ? 24.152 -19.461 20.571 1.00 45.88 210 SER A O 1
ATOM 1734 N N . ILE A 1 211 ? 25.279 -17.538 20.704 1.00 43.88 211 ILE A N 1
ATOM 1735 C CA . ILE A 1 211 ? 24.918 -17.273 22.112 1.00 43.88 211 ILE A CA 1
ATOM 1736 C C . ILE A 1 211 ? 23.477 -16.767 22.218 1.00 43.88 211 ILE A C 1
ATOM 1738 O O . ILE A 1 211 ? 22.733 -17.207 23.095 1.00 43.88 211 ILE A O 1
ATOM 1742 N N . GLY A 1 212 ? 23.056 -15.896 21.297 1.00 51.84 212 GLY A N 1
ATOM 1743 C CA . GLY A 1 212 ? 21.674 -15.420 21.205 1.00 51.84 212 GLY A CA 1
ATOM 1744 C C . GLY A 1 212 ? 20.703 -16.572 20.962 1.00 51.84 212 GLY A C 1
ATOM 1745 O O . GLY A 1 212 ? 19.626 -16.609 21.551 1.00 51.84 212 GLY A O 1
ATOM 1746 N N . LEU A 1 213 ? 21.134 -17.565 20.185 1.00 54.22 213 LEU A N 1
ATOM 1747 C CA . LEU A 1 213 ? 20.414 -18.812 19.945 1.00 54.22 213 LEU A CA 1
ATOM 1748 C C . LEU A 1 213 ? 20.342 -19.719 21.180 1.00 54.22 213 LEU A C 1
ATOM 1750 O O . LEU A 1 213 ? 19.280 -20.263 21.470 1.00 54.22 213 LEU A O 1
ATOM 1754 N N . ASN A 1 214 ? 21.414 -19.826 21.966 1.00 49.31 214 ASN A N 1
ATOM 1755 C CA . ASN A 1 214 ? 21.393 -20.575 23.228 1.00 49.31 214 ASN A CA 1
ATOM 1756 C C . ASN A 1 214 ? 20.526 -19.917 24.314 1.00 49.31 214 ASN A C 1
ATOM 1758 O O . ASN A 1 214 ? 19.883 -20.613 25.099 1.00 49.31 214 ASN A O 1
ATOM 1762 N N . ILE A 1 215 ? 20.443 -18.588 24.342 1.00 48.38 215 ILE A N 1
ATOM 1763 C CA . ILE A 1 215 ? 19.559 -17.874 25.272 1.00 48.38 215 ILE A CA 1
ATOM 1764 C C . ILE A 1 215 ? 18.103 -17.927 24.793 1.00 48.38 215 ILE A C 1
ATOM 1766 O O . ILE A 1 215 ? 17.213 -18.158 25.608 1.00 48.38 215 ILE A O 1
ATOM 1770 N N . LEU A 1 216 ? 17.855 -17.833 23.480 1.00 52.97 216 LEU A N 1
ATOM 1771 C CA . LEU A 1 216 ? 16.558 -18.177 22.880 1.00 52.97 216 LEU A CA 1
ATOM 1772 C C . LEU A 1 216 ? 16.135 -19.597 23.274 1.00 52.97 216 LEU A C 1
ATOM 1774 O O . LEU A 1 216 ? 14.998 -19.781 23.697 1.00 52.97 216 LEU A O 1
ATOM 1778 N N . ASN A 1 217 ? 17.048 -20.573 23.234 1.00 54.19 217 ASN A N 1
ATOM 1779 C CA . ASN A 1 217 ? 16.782 -21.943 23.685 1.00 54.19 217 ASN A CA 1
ATOM 1780 C C . ASN A 1 217 ? 16.338 -21.997 25.157 1.00 54.19 217 ASN A C 1
ATOM 1782 O O . ASN A 1 217 ? 15.334 -22.635 25.465 1.00 54.19 217 ASN A O 1
ATOM 1786 N N . LEU A 1 218 ? 17.035 -21.312 26.069 1.00 49.75 218 LEU A N 1
ATOM 1787 C CA . LEU A 1 218 ? 16.681 -21.281 27.499 1.00 49.75 218 LEU A CA 1
ATOM 1788 C C . LEU A 1 218 ? 15.349 -20.568 27.772 1.00 49.75 218 LEU A C 1
ATOM 1790 O O . LEU A 1 218 ? 14.578 -20.989 28.638 1.00 49.75 218 LEU A O 1
ATOM 1794 N N . ILE A 1 219 ? 15.062 -19.506 27.019 1.00 51.75 219 ILE A N 1
ATOM 1795 C CA . ILE A 1 219 ? 13.798 -18.770 27.082 1.00 51.75 219 ILE A CA 1
ATOM 1796 C C . ILE A 1 219 ? 12.652 -19.653 26.577 1.00 51.75 219 ILE A C 1
ATOM 1798 O O . ILE A 1 219 ? 11.633 -19.757 27.254 1.00 51.75 219 ILE A O 1
ATOM 1802 N N . PHE A 1 220 ? 12.819 -20.353 25.452 1.00 52.00 220 PHE A N 1
ATOM 1803 C CA . PHE A 1 220 ? 11.804 -21.268 24.921 1.00 52.00 220 PHE A CA 1
ATOM 1804 C C . PHE A 1 220 ? 11.512 -22.443 25.856 1.00 52.00 220 PHE A C 1
ATOM 1806 O O . PHE A 1 220 ? 10.348 -22.806 26.015 1.00 52.00 220 PHE A O 1
ATOM 1813 N N . ILE A 1 221 ? 12.532 -23.003 26.514 1.00 50.38 221 ILE A N 1
ATOM 1814 C CA . ILE A 1 221 ? 12.359 -24.091 27.488 1.00 50.38 221 ILE A CA 1
ATOM 1815 C C . ILE A 1 221 ? 11.511 -23.630 28.687 1.00 50.38 221 ILE A C 1
ATOM 1817 O O . ILE A 1 221 ? 10.582 -24.333 29.078 1.00 50.38 221 ILE A O 1
ATOM 1821 N N . ASN A 1 222 ? 11.765 -22.437 29.234 1.00 48.38 222 ASN A N 1
ATOM 1822 C CA . ASN A 1 222 ? 11.052 -21.940 30.420 1.00 48.38 222 ASN A CA 1
ATOM 1823 C C . ASN A 1 222 ? 9.672 -21.343 30.107 1.00 48.38 222 ASN A C 1
ATOM 1825 O O . ASN A 1 222 ? 8.722 -21.523 30.869 1.00 48.38 222 ASN A O 1
ATOM 1829 N N . ILE A 1 223 ? 9.524 -20.668 28.964 1.00 46.56 223 ILE A N 1
ATOM 1830 C CA . ILE A 1 223 ? 8.244 -20.102 28.525 1.00 46.56 223 ILE A CA 1
ATOM 1831 C C . ILE A 1 223 ? 7.239 -21.216 28.173 1.00 46.56 223 ILE A C 1
ATOM 1833 O O . ILE A 1 223 ? 6.035 -21.020 28.336 1.00 46.56 223 ILE A O 1
ATOM 1837 N N . ASN A 1 224 ? 7.690 -22.413 27.782 1.00 46.19 224 ASN A N 1
ATOM 1838 C CA . ASN A 1 224 ? 6.789 -23.524 27.458 1.00 46.19 224 ASN A CA 1
ATOM 1839 C C . ASN A 1 224 ? 6.011 -24.090 28.656 1.00 46.19 224 ASN A C 1
ATOM 1841 O O . ASN A 1 224 ? 4.904 -24.591 28.456 1.00 46.19 224 ASN A O 1
ATOM 1845 N N . PHE A 1 225 ? 6.515 -23.951 29.891 1.00 45.03 225 PHE A N 1
ATOM 1846 C CA . PHE A 1 225 ? 5.722 -24.283 31.085 1.00 45.03 225 PHE A CA 1
ATOM 1847 C C . PHE A 1 225 ? 4.463 -23.400 31.172 1.00 45.03 225 PHE A C 1
ATOM 1849 O O . PHE A 1 225 ? 3.393 -23.866 31.550 1.00 45.03 225 PHE A O 1
ATOM 1856 N N . TYR A 1 226 ? 4.566 -22.146 30.719 1.00 41.34 226 TYR A N 1
ATOM 1857 C CA . TYR A 1 226 ? 3.448 -21.206 30.634 1.00 41.34 226 TYR A CA 1
ATOM 1858 C C . TYR A 1 226 ? 2.622 -21.344 29.339 1.00 41.34 226 TYR A C 1
ATOM 1860 O O . TYR A 1 226 ? 1.411 -21.130 29.370 1.00 41.34 226 TYR A O 1
ATOM 1868 N N . LEU A 1 227 ? 3.229 -21.706 28.199 1.00 43.38 227 LEU A N 1
ATOM 1869 C CA . LEU A 1 227 ? 2.533 -21.789 26.900 1.00 43.38 227 LEU A CA 1
ATOM 1870 C C . LEU A 1 227 ? 1.706 -23.066 26.701 1.00 43.38 227 LEU A C 1
ATOM 1872 O O . LEU A 1 227 ? 0.750 -23.025 25.922 1.00 43.38 227 LEU A O 1
ATOM 1876 N N . LYS A 1 228 ? 1.997 -24.164 27.418 1.00 44.06 228 LYS A N 1
ATOM 1877 C CA . LYS A 1 228 ? 1.158 -25.382 27.406 1.00 44.06 228 LYS A CA 1
ATOM 1878 C C . LYS A 1 228 ? -0.295 -25.097 27.812 1.00 44.06 228 LYS A C 1
ATOM 1880 O O . LYS A 1 228 ? -1.204 -25.734 27.299 1.00 44.06 228 LYS A O 1
ATOM 1885 N N . ILE A 1 229 ? -0.516 -24.092 28.664 1.00 47.34 229 ILE A N 1
ATOM 1886 C CA . ILE A 1 229 ? -1.851 -23.661 29.112 1.00 47.34 229 ILE A CA 1
ATOM 1887 C C . ILE A 1 229 ? -2.668 -23.036 27.964 1.00 47.34 229 ILE A C 1
ATOM 1889 O O . ILE A 1 229 ? -3.895 -23.078 27.987 1.00 47.34 229 ILE A O 1
ATOM 1893 N N . TYR A 1 230 ? -2.012 -22.481 26.939 1.00 44.53 230 TYR A N 1
ATOM 1894 C CA . TYR A 1 230 ? -2.664 -21.644 25.923 1.00 44.53 230 TYR A CA 1
ATOM 1895 C C . TYR A 1 230 ? -2.557 -22.168 24.482 1.00 44.53 230 TYR A C 1
ATOM 1897 O O . TYR A 1 230 ? -2.993 -21.486 23.557 1.00 44.53 230 TYR A O 1
ATOM 1905 N N . ASN A 1 231 ? -2.034 -23.381 24.283 1.00 44.31 231 ASN A N 1
ATOM 1906 C CA . ASN A 1 231 ? -2.107 -24.124 23.018 1.00 44.31 231 ASN A CA 1
ATOM 1907 C C . ASN A 1 231 ? -1.535 -23.376 21.786 1.00 44.31 231 ASN A C 1
ATOM 1909 O O . ASN A 1 231 ? -2.157 -23.305 20.724 1.00 44.31 231 ASN A O 1
ATOM 1913 N N . PHE A 1 232 ? -0.339 -22.792 21.918 1.00 44.19 232 PHE A N 1
ATOM 1914 C CA . PHE A 1 232 ? 0.327 -22.070 20.826 1.00 44.19 232 PHE A CA 1
ATOM 1915 C C . PHE A 1 232 ? 1.180 -22.989 19.931 1.00 44.19 232 PHE A C 1
ATOM 1917 O O . PHE A 1 232 ? 1.971 -23.786 20.426 1.00 44.19 232 PHE A O 1
ATOM 1924 N N . GLN A 1 233 ? 1.078 -22.820 18.604 1.00 42.44 233 GLN A N 1
ATOM 1925 C CA . GLN A 1 233 ? 2.011 -23.404 17.629 1.00 42.44 233 GLN A CA 1
ATOM 1926 C C . GLN A 1 233 ? 3.237 -22.503 17.451 1.00 42.44 233 GLN A C 1
ATOM 1928 O O . GLN A 1 233 ? 3.106 -21.319 17.133 1.00 42.44 233 GLN A O 1
ATOM 1933 N N . SER A 1 234 ? 4.429 -23.070 17.622 1.00 46.50 234 SER A N 1
ATOM 1934 C CA . SER A 1 234 ? 5.703 -22.403 17.360 1.00 46.50 234 SER A CA 1
ATOM 1935 C C . SER A 1 234 ? 6.248 -22.781 15.980 1.00 46.50 234 SER A C 1
ATOM 1937 O O . SER A 1 234 ? 6.206 -23.939 15.568 1.00 46.50 234 SER A O 1
ATOM 1939 N N . PHE A 1 235 ? 6.776 -21.786 15.263 1.00 43.06 235 PHE A N 1
ATOM 1940 C CA . PHE A 1 235 ? 7.427 -21.951 13.963 1.00 43.06 235 PHE A CA 1
ATOM 1941 C C . PHE A 1 235 ? 8.778 -21.236 13.975 1.00 43.06 235 PHE A C 1
ATOM 1943 O O . PHE A 1 235 ? 8.898 -20.146 14.536 1.00 43.06 235 PHE A O 1
ATOM 1950 N N . ILE A 1 236 ? 9.778 -21.839 13.336 1.00 46.94 236 ILE A N 1
ATOM 1951 C CA . ILE A 1 236 ? 11.083 -21.222 13.075 1.00 46.94 236 ILE A CA 1
ATOM 1952 C C . ILE A 1 236 ? 11.181 -21.014 11.573 1.00 46.94 236 ILE A C 1
ATOM 1954 O O . ILE A 1 236 ? 10.922 -21.941 10.808 1.00 46.94 236 ILE A O 1
ATOM 1958 N N . ILE A 1 237 ? 11.534 -19.800 11.164 1.00 47.50 237 ILE A N 1
ATOM 1959 C CA . ILE A 1 237 ? 11.715 -19.437 9.759 1.00 47.50 237 ILE A CA 1
ATOM 1960 C C . ILE A 1 237 ? 13.137 -18.905 9.618 1.00 47.50 237 ILE A C 1
ATOM 1962 O O . ILE A 1 237 ? 13.480 -17.888 10.224 1.00 47.50 237 ILE A O 1
ATOM 1966 N N . ASP A 1 238 ? 13.958 -19.615 8.849 1.00 43.28 238 ASP A N 1
ATOM 1967 C CA . ASP A 1 238 ? 15.355 -19.271 8.609 1.00 43.28 238 ASP A CA 1
ATOM 1968 C C . ASP A 1 238 ? 15.502 -18.460 7.328 1.00 43.28 238 ASP A C 1
ATOM 1970 O O . ASP A 1 238 ? 15.543 -18.987 6.224 1.00 43.28 238 ASP A O 1
ATOM 1974 N N . ILE A 1 239 ? 15.575 -17.147 7.484 1.00 47.75 239 ILE A N 1
ATOM 1975 C CA . ILE A 1 239 ? 15.564 -16.226 6.347 1.00 47.75 239 ILE A CA 1
ATOM 1976 C C . ILE A 1 239 ? 16.975 -16.077 5.741 1.00 47.75 239 ILE A C 1
ATOM 1978 O O . ILE A 1 239 ? 17.119 -15.613 4.613 1.00 47.75 239 ILE A O 1
ATOM 1982 N N . HIS A 1 240 ? 18.032 -16.462 6.469 1.00 44.06 240 HIS A N 1
ATOM 1983 C CA . HIS A 1 240 ? 19.417 -16.133 6.110 1.00 44.06 240 HIS A CA 1
ATOM 1984 C C . HIS A 1 240 ? 20.159 -17.256 5.375 1.00 44.06 240 HIS A C 1
ATOM 1986 O O . HIS A 1 240 ? 21.115 -16.971 4.648 1.00 44.06 240 HIS A O 1
ATOM 1992 N N . HIS A 1 241 ? 19.727 -18.507 5.547 1.00 46.66 241 HIS A N 1
ATOM 1993 C CA . HIS A 1 241 ? 20.260 -19.660 4.816 1.00 46.66 241 HIS A CA 1
ATOM 1994 C C . HIS A 1 241 ? 19.335 -20.167 3.710 1.00 46.66 241 HIS A C 1
ATOM 1996 O O . HIS A 1 241 ? 19.767 -21.026 2.960 1.00 46.66 241 HIS A O 1
ATOM 2002 N N . ASP A 1 242 ? 18.146 -19.586 3.516 1.00 49.12 242 ASP A N 1
ATOM 2003 C CA . ASP A 1 242 ? 17.107 -20.092 2.599 1.00 49.12 242 ASP A CA 1
ATOM 2004 C C . ASP A 1 242 ? 17.534 -20.233 1.119 1.00 49.12 242 ASP A C 1
ATOM 2006 O O . ASP A 1 242 ? 16.873 -20.910 0.337 1.00 49.12 242 ASP A O 1
ATOM 2010 N N . GLN A 1 243 ? 18.654 -19.614 0.727 1.00 48.31 243 GLN A N 1
ATOM 2011 C CA . GLN A 1 243 ? 19.243 -19.703 -0.619 1.00 48.31 243 GLN A CA 1
ATOM 2012 C C . GLN A 1 243 ? 20.633 -20.364 -0.660 1.00 48.31 243 GLN A C 1
ATOM 2014 O O . GLN A 1 243 ? 21.262 -20.403 -1.717 1.00 48.31 243 GLN A O 1
ATOM 2019 N N . LYS A 1 244 ? 21.142 -20.857 0.473 1.00 48.19 244 LYS A N 1
ATOM 2020 C CA . LYS A 1 244 ? 22.401 -21.609 0.560 1.00 48.19 244 LYS A CA 1
ATOM 2021 C C . LYS A 1 244 ? 22.113 -23.111 0.514 1.00 48.19 244 LYS A C 1
ATOM 2023 O O . LYS A 1 244 ? 21.038 -23.551 0.906 1.00 48.19 244 LYS A O 1
ATOM 2028 N N . ILE A 1 245 ? 23.076 -23.897 0.032 1.00 54.56 245 ILE A N 1
ATOM 2029 C CA . ILE A 1 245 ? 22.941 -25.361 -0.124 1.00 54.56 245 ILE A CA 1
ATOM 2030 C C . ILE A 1 245 ? 22.655 -26.037 1.231 1.00 54.56 245 ILE A C 1
ATOM 2032 O O . ILE A 1 245 ? 21.937 -27.025 1.312 1.00 54.56 245 ILE A O 1
ATOM 2036 N N . ASP A 1 246 ? 23.169 -25.448 2.301 1.00 49.12 246 ASP A N 1
ATOM 2037 C CA . ASP A 1 246 ? 23.044 -25.819 3.708 1.00 49.12 246 ASP A CA 1
ATOM 2038 C C . ASP A 1 246 ? 21.768 -25.264 4.394 1.00 49.12 246 ASP A C 1
ATOM 2040 O O . ASP A 1 246 ? 21.739 -25.104 5.614 1.00 49.12 246 ASP A O 1
ATOM 2044 N N . SER A 1 247 ? 20.708 -24.969 3.623 1.00 56.03 247 SER A N 1
ATOM 2045 C CA . SER A 1 247 ? 19.376 -24.593 4.132 1.00 56.03 247 SER A CA 1
ATOM 2046 C C . SER A 1 247 ? 18.538 -25.800 4.588 1.00 56.03 247 SER A C 1
ATOM 2048 O O . SER A 1 247 ? 18.499 -26.809 3.879 1.00 56.03 247 SER A O 1
ATOM 2050 N N . PRO A 1 248 ? 17.764 -25.693 5.689 1.00 60.59 248 PRO A N 1
ATOM 2051 C CA . PRO A 1 248 ? 17.783 -24.598 6.658 1.00 60.59 248 PRO A CA 1
ATOM 2052 C C . PRO A 1 248 ? 19.049 -24.691 7.513 1.00 60.59 248 PRO A C 1
ATOM 2054 O O . PRO A 1 248 ? 19.598 -25.783 7.667 1.00 60.59 248 PRO A O 1
ATOM 2057 N N . SER A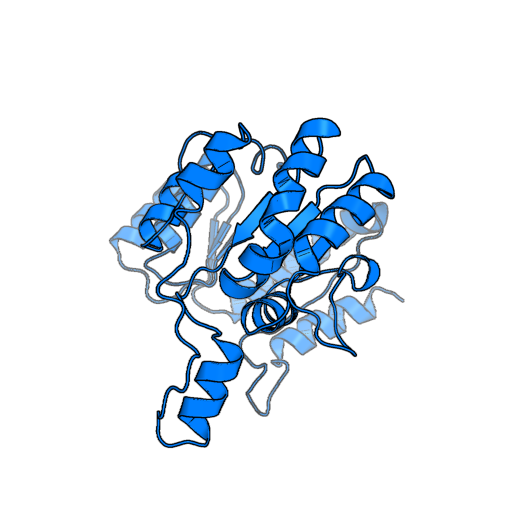 1 249 ? 19.519 -23.574 8.087 1.00 63.53 249 SER A N 1
ATOM 2058 C CA . SER A 1 249 ? 20.784 -23.595 8.832 1.00 63.53 249 SER A CA 1
ATOM 2059 C C . SER A 1 249 ? 20.762 -24.670 9.915 1.00 63.53 249 SER A C 1
ATOM 2061 O O . SER A 1 249 ? 19.716 -24.958 10.512 1.00 63.53 249 SER A O 1
ATOM 2063 N N . GLY A 1 250 ? 21.935 -25.236 10.222 1.00 61.38 250 GLY A N 1
ATOM 2064 C CA . GLY A 1 250 ? 22.073 -26.223 11.298 1.00 61.38 250 GLY A CA 1
ATOM 2065 C C . GLY A 1 250 ? 21.431 -25.749 12.606 1.00 61.38 250 GLY A C 1
ATOM 2066 O O . GLY A 1 250 ? 20.824 -26.529 13.334 1.00 61.38 250 GLY A O 1
ATOM 2067 N N . THR A 1 251 ? 21.444 -24.444 12.855 1.00 58.81 251 THR A N 1
ATOM 2068 C CA . THR A 1 251 ? 20.756 -23.820 13.978 1.00 58.81 251 THR A CA 1
ATOM 2069 C C . THR A 1 251 ? 19.233 -23.965 13.930 1.00 58.81 251 THR A C 1
ATOM 2071 O O . THR A 1 251 ? 18.607 -24.324 14.928 1.00 58.81 251 THR A O 1
ATOM 2074 N N . SER A 1 252 ? 18.618 -23.690 12.786 1.00 59.50 252 SER A N 1
ATOM 2075 C CA . SER A 1 252 ? 17.171 -23.792 12.587 1.00 59.50 252 SER A CA 1
ATOM 2076 C C . SER A 1 252 ? 16.696 -25.236 12.697 1.00 59.50 252 SER A C 1
ATOM 2078 O O . SER A 1 252 ? 15.646 -25.495 13.283 1.00 59.50 252 SER A O 1
ATOM 2080 N N . LEU A 1 253 ? 17.518 -26.185 12.239 1.00 62.47 253 LEU A N 1
ATOM 2081 C CA . LEU A 1 253 ? 17.306 -27.621 12.438 1.00 62.47 253 LEU A CA 1
ATOM 2082 C C . LEU A 1 253 ? 17.403 -28.026 13.918 1.00 62.47 253 LEU A C 1
ATOM 2084 O O . LEU A 1 253 ? 16.555 -28.776 14.408 1.00 62.47 253 LEU A O 1
ATOM 2088 N N . ILE A 1 254 ? 18.387 -27.512 14.663 1.00 60.59 254 ILE A N 1
ATOM 2089 C CA . ILE A 1 254 ? 18.540 -27.761 16.109 1.00 60.59 254 ILE A CA 1
ATOM 2090 C C . ILE A 1 254 ? 17.350 -27.192 16.895 1.00 60.59 254 ILE A C 1
ATOM 2092 O O . ILE A 1 254 ? 16.794 -27.871 17.759 1.00 60.59 254 ILE A O 1
ATOM 2096 N N . LEU A 1 255 ? 16.920 -25.971 16.576 1.00 57.06 255 LEU A N 1
ATOM 2097 C CA . LEU A 1 255 ? 15.751 -25.339 17.185 1.00 57.06 255 LEU A CA 1
ATOM 2098 C C . LEU A 1 255 ? 14.464 -26.124 16.870 1.00 57.06 255 LEU A C 1
ATOM 2100 O O . LEU A 1 255 ? 13.666 -26.401 17.765 1.00 57.06 255 LEU A O 1
ATOM 2104 N N . PHE A 1 256 ? 14.272 -26.533 15.614 1.00 62.16 256 PHE A N 1
ATOM 2105 C CA . PHE A 1 256 ? 13.068 -27.237 15.172 1.00 62.16 256 PHE A CA 1
ATOM 2106 C C . PHE A 1 256 ? 12.975 -28.661 15.730 1.00 62.16 256 PHE A C 1
ATOM 2108 O O . PHE A 1 256 ? 11.918 -29.066 16.214 1.00 62.16 256 PHE A O 1
ATOM 2115 N N . SER A 1 257 ? 14.073 -29.421 15.709 1.00 57.66 257 SER A N 1
ATOM 2116 C CA . SER A 1 257 ? 14.118 -30.789 16.250 1.00 57.66 257 SER A CA 1
ATOM 2117 C C . SER A 1 257 ? 13.790 -30.829 17.744 1.00 57.66 257 SER A C 1
ATOM 2119 O O . SER A 1 257 ? 13.065 -31.722 18.189 1.00 57.66 257 SER A O 1
ATOM 2121 N N . LYS A 1 258 ? 14.223 -29.821 18.510 1.00 55.94 258 LYS A N 1
ATOM 2122 C CA . LYS A 1 258 ? 13.846 -29.694 19.920 1.00 55.94 258 LYS A CA 1
ATOM 2123 C C . LYS A 1 258 ? 12.379 -29.314 20.094 1.00 55.94 258 LYS A C 1
ATOM 2125 O O . LYS A 1 258 ? 11.719 -29.956 20.895 1.00 55.94 258 LYS A O 1
ATOM 2130 N N . ILE A 1 259 ? 11.825 -28.388 19.307 1.00 54.12 259 ILE A N 1
ATOM 2131 C CA . ILE A 1 259 ? 10.374 -28.095 19.325 1.00 54.12 259 ILE A CA 1
ATOM 2132 C C . ILE A 1 259 ? 9.541 -29.353 19.022 1.00 54.12 259 ILE A C 1
ATOM 2134 O O . ILE A 1 259 ? 8.518 -29.592 19.661 1.00 54.12 259 ILE A O 1
ATOM 2138 N N . LYS A 1 260 ? 9.988 -30.183 18.073 1.00 49.34 260 LYS A N 1
ATOM 2139 C CA . LYS A 1 260 ? 9.263 -31.380 17.629 1.00 49.34 260 LYS A CA 1
ATOM 2140 C C . LYS A 1 260 ? 9.289 -32.524 18.654 1.00 49.34 260 LYS A C 1
ATOM 2142 O O . LYS A 1 260 ? 8.276 -33.200 18.803 1.00 49.34 260 LYS A O 1
ATOM 2147 N N . ASN A 1 261 ? 10.392 -32.713 19.385 1.00 45.16 261 ASN A N 1
ATOM 2148 C CA . ASN A 1 261 ? 10.522 -33.774 20.400 1.00 45.16 261 ASN A CA 1
ATOM 2149 C C . ASN A 1 261 ? 9.733 -33.526 21.703 1.00 45.16 261 ASN A C 1
ATOM 2151 O O . ASN A 1 261 ? 9.657 -34.435 22.519 1.00 45.16 261 ASN A O 1
ATOM 2155 N N . PHE A 1 262 ? 9.121 -32.351 21.893 1.00 44.12 262 PHE A N 1
ATOM 2156 C CA . PHE A 1 262 ? 8.285 -32.031 23.066 1.00 44.12 262 PHE A CA 1
ATOM 2157 C C . PHE A 1 262 ? 6.768 -32.018 22.786 1.00 44.12 262 PHE A C 1
ATOM 2159 O O . PHE A 1 262 ? 5.983 -31.810 23.710 1.00 44.12 262 PHE A O 1
ATOM 2166 N N . ASN A 1 263 ? 6.360 -32.223 21.525 1.00 40.28 263 ASN A N 1
ATOM 2167 C CA . ASN A 1 263 ? 4.956 -32.372 21.104 1.00 40.28 263 ASN A CA 1
ATOM 2168 C C . ASN A 1 263 ? 4.507 -33.850 21.013 1.00 40.28 263 ASN A C 1
ATOM 2170 O O . ASN A 1 263 ? 3.421 -34.125 20.502 1.00 40.28 263 ASN A O 1
ATOM 2174 N N . LYS A 1 264 ? 5.346 -34.788 21.468 1.00 40.34 264 LYS A N 1
ATOM 2175 C CA . LYS A 1 264 ? 4.938 -36.133 21.897 1.00 40.34 264 LYS A CA 1
ATOM 2176 C C . LYS A 1 264 ? 4.812 -36.121 23.414 1.00 40.34 264 LYS A C 1
ATOM 2178 O O . LYS A 1 264 ? 3.866 -36.762 23.909 1.00 40.34 264 LYS A O 1
#

Sequence (264 aa):
MFITTDVGQHQMFAAKYYNFNYKCFITSGGLGTMGFGLPSAIGVKFANKNKKILLITGEGSFQMMMQELSTCKQYKINILIVNLNNQSLGMVKQWQELNYKNRYSHSYINSLPNFKKLLNSYNFYSFSFYKIRNFFKLFKNKYNFLFLKMNKNSIFLDFSNYIIIKKILFLSQKFLIPLIIGTTGLDSLTLNLIFYISKKIPILLSYNMSIGLNILNLIFININFYLKIYNFQSFIIDIHHDQKIDSPSGTSLILFSKIKNFNK

Organism: NCBI:txid428564

Secondary structure (DSSP, 8-state):
-EEEE-SSHHHHHHHHHS---GGGEEE--SS--TT-HHHHHHHHHHHTTTS-EEEEE-HHHHHHHGGGHHHHHHTT---EEEE---SB-HHHHHHHHHHSTT--SS-B-TT---HHHHHHHTT------SSHHHHHHHTTSS-TTTGGG--TT--EEE-S-TTTHHHHHHHHHHHT--EEE------HHHHHHHHHHHTTS-EEE-SSHHHHHHHHHHHHHHHHHHHTTTTPPP----TTTTTSTTPSPHHHHHHHHHHHHT--

pLDDT: mean 71.58, std 19.22, range [35.75, 97.62]

InterPro domains:
  IPR000846 Dihydrodipicolinate reductase, N-terminal [PF01113] (151-209)
  IPR011766 Thiamine pyrophosphate enzyme, TPP-binding [PF02775] (6-125)
  IPR022663 Dihydrodipicolinate reductase, C-terminal [PF05173] (212-260)
  IPR029061 Thiamin diphosphate-binding fold [SSF52518] (2-141)
  IPR036291 NAD(P)-binding domain superfamily [SSF51735] (147-210)
  IPR045229 Thiamine pyrophosphate enzyme [PTHR18968] (2-129)

Radius of gyration: 23.3 Å; chains: 1; bounding box: 55×52×60 Å